Protein AF-A0A7X0HPD0-F1 (afdb_monomer_lite)

Secondary structure (DSSP, 8-state):
-EEEEEEEETTEEEEEEEEE-TTS-EEEEEEETTEEEEEEEETTEEEEEE-HHHHHHHHHHTT--TTHHHHHHHHTTSEEEPPHHHHHHGGGGT-HHHHHHHHHH-GGGGTTPEE---EEETTEEEEEEEEE-TTS-EEEEEEESSSS--EEEEEEEETTEEEEEEEE-TT------PPPGGGEEEGGG--

Organism: NCBI:txid67283

InterPro domains:
  IPR029046 Lipoprotein localisation LolA/LolB/LppX [SSF89392] (12-177)

Structure (mmCIF, N/CA/C/O backbone):
data_AF-A0A7X0HPD0-F1
#
_entry.id   AF-A0A7X0HPD0-F1
#
loop_
_atom_site.group_PDB
_atom_site.id
_atom_site.type_symbol
_atom_site.label_atom_id
_atom_site.label_alt_id
_atom_site.label_comp_id
_atom_site.label_asym_id
_atom_site.label_entity_id
_atom_site.label_seq_id
_atom_site.pdbx_PDB_ins_code
_atom_site.Cartn_x
_atom_site.Cartn_y
_atom_site.Cartn_z
_atom_site.occupancy
_atom_site.B_iso_or_equiv
_atom_site.auth_seq_id
_atom_site.auth_comp_id
_atom_site.auth_asym_id
_atom_site.auth_atom_id
_atom_site.pdbx_PDB_model_num
ATOM 1 N N . MET A 1 1 ? -8.951 -9.166 -1.724 1.00 89.69 1 MET A N 1
ATOM 2 C CA . MET A 1 1 ? -9.094 -8.008 -0.808 1.00 89.69 1 MET A CA 1
ATOM 3 C C . MET A 1 1 ? -8.623 -6.774 -1.536 1.00 89.69 1 MET A C 1
ATOM 5 O O . MET A 1 1 ? -7.627 -6.850 -2.245 1.00 89.69 1 MET A O 1
ATOM 9 N N . ARG A 1 2 ? -9.323 -5.659 -1.365 1.00 92.44 2 ARG A N 1
ATOM 10 C CA . ARG A 1 2 ? -8.894 -4.349 -1.836 1.00 92.44 2 ARG A CA 1
ATOM 11 C C . ARG A 1 2 ? -8.502 -3.474 -0.651 1.00 92.44 2 ARG A C 1
ATOM 13 O O . ARG A 1 2 ? -9.153 -3.511 0.391 1.00 92.44 2 ARG A O 1
ATOM 20 N N . LEU A 1 3 ? -7.429 -2.723 -0.828 1.00 91.81 3 LEU A N 1
ATOM 21 C CA . LEU A 1 3 ? -6.857 -1.769 0.105 1.00 91.81 3 LEU A CA 1
ATOM 22 C C . LEU A 1 3 ? -6.842 -0.410 -0.587 1.00 91.81 3 LEU A C 1
ATOM 24 O O . LEU A 1 3 ? -6.259 -0.295 -1.660 1.00 91.81 3 LEU A O 1
ATOM 28 N N . SER A 1 4 ? -7.439 0.607 0.019 1.00 93.75 4 SER A N 1
ATOM 29 C CA . SER A 1 4 ? -7.328 1.989 -0.448 1.00 93.75 4 SER A CA 1
ATOM 30 C C . SER A 1 4 ? -6.806 2.846 0.686 1.00 93.75 4 SER A C 1
ATOM 32 O O . SER A 1 4 ? -7.443 2.906 1.732 1.00 93.75 4 SER A O 1
ATOM 34 N N . SER A 1 5 ? -5.685 3.527 0.494 1.00 92.38 5 SER A N 1
ATOM 35 C CA . SER A 1 5 ? -5.106 4.420 1.493 1.00 92.38 5 SER A CA 1
ATOM 36 C C . SER A 1 5 ? -4.965 5.833 0.956 1.00 92.38 5 SER A C 1
ATOM 38 O O . SER A 1 5 ? -4.523 6.029 -0.175 1.00 92.38 5 SER A O 1
ATOM 40 N N . GLU A 1 6 ? -5.257 6.812 1.794 1.00 95.31 6 GLU A N 1
ATOM 41 C CA . GLU A 1 6 ? -4.932 8.213 1.576 1.00 95.31 6 GLU A CA 1
ATOM 42 C C . GLU A 1 6 ? -4.110 8.708 2.760 1.00 95.31 6 GLU A C 1
ATOM 44 O O . GLU A 1 6 ? -4.484 8.501 3.913 1.00 95.31 6 GLU A O 1
ATOM 49 N N . THR A 1 7 ? -2.998 9.373 2.473 1.00 93.56 7 THR A N 1
ATOM 50 C CA . THR A 1 7 ? -2.140 9.990 3.479 1.00 93.56 7 THR A CA 1
ATOM 51 C C . THR A 1 7 ? -1.926 11.452 3.130 1.00 93.56 7 THR A C 1
ATOM 53 O O . THR A 1 7 ? -1.601 11.789 1.991 1.00 93.56 7 THR A O 1
ATOM 56 N N . ALA A 1 8 ? -2.062 12.316 4.128 1.00 94.44 8 ALA A N 1
ATOM 57 C CA . ALA A 1 8 ? -1.749 13.734 4.048 1.00 94.44 8 ALA A CA 1
ATOM 58 C C . ALA A 1 8 ? -0.728 14.088 5.134 1.00 94.44 8 ALA A C 1
ATOM 60 O O . ALA A 1 8 ? -0.982 13.887 6.321 1.00 94.44 8 ALA A O 1
ATOM 61 N N . ALA A 1 9 ? 0.423 14.624 4.733 1.00 90.81 9 ALA A N 1
ATOM 62 C CA . ALA A 1 9 ? 1.516 15.026 5.613 1.00 90.81 9 ALA A CA 1
ATOM 63 C C . ALA A 1 9 ? 2.023 16.415 5.197 1.00 90.81 9 ALA A C 1
ATOM 65 O O . ALA A 1 9 ? 2.726 16.576 4.197 1.00 90.81 9 ALA A O 1
ATOM 66 N N . GLY A 1 10 ? 1.635 17.451 5.947 1.00 88.69 10 GLY A N 1
ATOM 67 C CA . GLY A 1 10 ? 1.886 18.838 5.548 1.00 88.69 10 GLY A CA 1
ATOM 68 C C . GLY A 1 10 ? 1.223 19.156 4.201 1.00 88.69 10 GLY A C 1
ATOM 69 O O . GLY A 1 10 ? 0.018 18.985 4.055 1.00 88.69 10 GLY A O 1
ATOM 70 N N . ALA A 1 11 ? 2.011 19.602 3.219 1.00 86.81 11 ALA A N 1
ATOM 71 C CA . ALA A 1 11 ? 1.544 19.861 1.852 1.00 86.81 11 ALA A CA 1
ATOM 72 C C . ALA A 1 11 ? 1.630 18.632 0.922 1.00 86.81 11 ALA A C 1
ATOM 74 O O . ALA A 1 11 ? 1.283 18.725 -0.254 1.00 86.81 11 ALA A O 1
ATOM 75 N N . GLN A 1 12 ? 2.137 17.496 1.410 1.00 90.31 12 GLN A N 1
ATOM 76 C CA . GLN A 1 12 ? 2.274 16.282 0.613 1.00 90.31 12 GLN A CA 1
ATOM 77 C C . GLN A 1 12 ? 1.050 15.391 0.791 1.00 90.31 12 GLN A C 1
ATOM 79 O O . GLN A 1 12 ? 0.627 15.119 1.915 1.00 90.31 12 GLN A O 1
ATOM 84 N N . THR A 1 13 ? 0.521 14.897 -0.324 1.00 93.25 13 THR A N 1
ATOM 85 C CA . THR A 1 13 ? -0.530 13.884 -0.347 1.00 93.25 13 THR A CA 1
ATOM 86 C C . THR A 1 13 ? -0.058 12.659 -1.113 1.00 93.25 13 THR A C 1
ATOM 88 O O . THR A 1 13 ? 0.680 12.753 -2.103 1.00 93.25 13 THR A O 1
ATOM 91 N N . SER A 1 14 ? -0.486 11.493 -0.648 1.00 93.44 14 SER A N 1
ATOM 92 C CA . SER A 1 14 ? -0.299 10.234 -1.351 1.00 93.44 14 SER A CA 1
ATOM 93 C C . SER A 1 14 ? -1.552 9.389 -1.282 1.00 93.44 14 SER A C 1
ATOM 95 O O . SER A 1 14 ? -2.223 9.344 -0.254 1.00 93.44 14 SER A O 1
ATOM 97 N N . THR A 1 15 ? -1.831 8.683 -2.366 1.00 94.94 15 THR A N 1
ATOM 98 C CA . THR A 1 15 ? -2.915 7.712 -2.438 1.00 94.94 15 THR A CA 1
ATOM 99 C C . THR A 1 15 ? -2.368 6.370 -2.882 1.00 94.94 15 THR A C 1
ATOM 101 O O . THR A 1 15 ? -1.376 6.293 -3.609 1.00 94.94 15 THR A O 1
ATOM 104 N N . ALA A 1 16 ? -3.014 5.301 -2.451 1.00 92.25 16 ALA A N 1
ATOM 105 C CA . ALA A 1 16 ? -2.765 3.973 -2.968 1.00 92.25 16 ALA A CA 1
ATOM 106 C C . ALA A 1 16 ? -4.080 3.211 -3.062 1.00 92.25 16 ALA A C 1
ATOM 108 O O . ALA A 1 16 ? -4.936 3.357 -2.197 1.00 92.25 16 ALA A O 1
ATOM 109 N N . ASP A 1 17 ? -4.232 2.405 -4.101 1.00 93.62 17 ASP A N 1
ATOM 110 C CA . ASP A 1 17 ? -5.369 1.514 -4.286 1.00 93.62 17 ASP A CA 1
ATOM 111 C C . ASP A 1 17 ? -4.853 0.200 -4.855 1.00 93.62 17 ASP A C 1
ATOM 113 O O . ASP A 1 17 ? -4.334 0.180 -5.970 1.00 93.62 17 ASP A O 1
ATOM 117 N N . TYR A 1 18 ? -4.956 -0.877 -4.085 1.00 91.94 18 TYR A N 1
ATOM 118 C CA . TYR A 1 18 ? -4.456 -2.193 -4.451 1.00 91.94 18 TYR A CA 1
ATOM 119 C C . TYR A 1 18 ? -5.531 -3.250 -4.260 1.00 91.94 18 TYR A C 1
ATOM 121 O O . TYR A 1 18 ? -6.162 -3.331 -3.212 1.00 91.94 18 TYR A O 1
ATOM 129 N N . ALA A 1 19 ? -5.685 -4.123 -5.245 1.00 92.19 19 ALA A N 1
ATOM 130 C CA . ALA A 1 19 ? -6.373 -5.392 -5.114 1.00 92.19 19 ALA A CA 1
ATOM 131 C C . ALA A 1 19 ? -5.326 -6.503 -5.018 1.00 92.19 19 ALA A C 1
ATOM 133 O O . ALA A 1 19 ? -4.453 -6.604 -5.877 1.00 92.19 19 ALA A O 1
ATOM 134 N N . LEU A 1 20 ? -5.435 -7.335 -3.986 1.00 88.06 20 LEU A N 1
ATOM 135 C CA . LEU A 1 20 ? -4.536 -8.447 -3.685 1.00 88.06 20 LEU A CA 1
ATOM 136 C C . LEU A 1 20 ? -5.311 -9.733 -3.362 1.00 88.06 20 LEU A C 1
ATOM 138 O O . LEU A 1 20 ? -6.347 -9.700 -2.682 1.00 88.06 20 LEU A O 1
ATOM 142 N N . ASP A 1 21 ? -4.795 -10.869 -3.825 1.00 84.81 21 ASP A N 1
ATOM 143 C CA . ASP A 1 21 ? -5.304 -12.201 -3.492 1.00 84.81 21 ASP A CA 1
ATOM 144 C C . ASP A 1 21 ? -4.258 -13.075 -2.776 1.00 84.81 21 ASP A C 1
ATOM 146 O O . ASP A 1 21 ? -3.108 -12.690 -2.576 1.00 84.81 21 ASP A O 1
ATOM 150 N N . THR A 1 22 ? -4.681 -14.264 -2.342 1.00 77.06 22 THR A N 1
ATOM 151 C CA . THR A 1 22 ? -3.822 -15.247 -1.659 1.00 77.06 22 THR A CA 1
ATOM 152 C C . THR A 1 22 ? -2.944 -16.061 -2.610 1.00 77.06 22 THR A C 1
ATOM 154 O O . THR A 1 22 ? -2.140 -16.866 -2.154 1.00 77.06 22 THR A O 1
ATOM 157 N N . LYS A 1 23 ? -3.092 -15.882 -3.926 1.00 79.31 23 LYS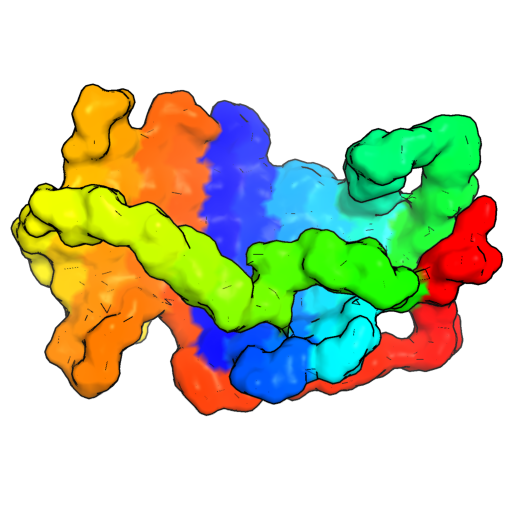 A N 1
ATOM 158 C CA . LYS A 1 23 ? -2.295 -16.563 -4.957 1.00 79.31 23 LYS A CA 1
ATOM 159 C C . LYS A 1 23 ? -1.075 -15.732 -5.373 1.00 79.31 23 LYS A C 1
ATOM 161 O O . LYS A 1 23 ? -0.305 -16.167 -6.225 1.00 79.31 23 LYS A O 1
ATOM 166 N N . GLY A 1 24 ? -0.895 -14.554 -4.770 1.00 78.38 24 GLY A N 1
ATOM 167 C CA . GLY A 1 24 ? 0.180 -13.620 -5.088 1.00 78.38 24 GLY A CA 1
ATOM 168 C C . GLY A 1 24 ? -0.133 -12.703 -6.272 1.00 78.38 24 GLY A C 1
ATOM 169 O O . GLY A 1 24 ? 0.767 -11.998 -6.732 1.00 78.38 24 GLY A O 1
ATOM 170 N N . SER A 1 25 ? -1.377 -12.689 -6.764 1.00 87.69 25 SER A N 1
ATOM 171 C CA . SER A 1 25 ? -1.815 -11.729 -7.778 1.00 87.69 25 SER A CA 1
ATOM 172 C C . SER A 1 25 ? -2.096 -10.391 -7.110 1.00 87.69 25 SER A C 1
ATOM 174 O O . SER A 1 25 ? -2.811 -10.313 -6.105 1.00 87.69 25 SER A O 1
ATOM 176 N N . CYS A 1 26 ? -1.557 -9.323 -7.688 1.00 90.00 26 CYS A N 1
ATOM 177 C CA . CYS A 1 26 ? -1.827 -7.971 -7.225 1.00 90.00 26 CYS A CA 1
ATOM 178 C C . CYS A 1 26 ? -1.951 -7.011 -8.398 1.00 90.00 26 CYS A C 1
ATOM 180 O O . CYS A 1 26 ? -1.192 -7.092 -9.362 1.00 90.00 26 CYS A O 1
ATOM 182 N N . ARG A 1 27 ? -2.874 -6.063 -8.301 1.00 92.44 27 ARG A N 1
ATOM 183 C CA . ARG A 1 27 ? -2.895 -4.890 -9.174 1.00 92.44 27 ARG A CA 1
ATOM 184 C C . ARG A 1 27 ? -3.240 -3.664 -8.376 1.00 92.44 27 ARG A C 1
ATOM 186 O O . ARG A 1 27 ? -4.010 -3.748 -7.426 1.00 92.44 27 ARG A O 1
ATOM 193 N N . GLY A 1 28 ? -2.737 -2.524 -8.801 1.00 92.25 28 GLY A N 1
ATOM 194 C CA . GLY A 1 28 ? -3.124 -1.290 -8.160 1.00 92.25 28 GLY A CA 1
ATOM 195 C C . GLY A 1 28 ? -2.430 -0.080 -8.715 1.00 92.25 28 GLY A C 1
ATOM 196 O O . GLY A 1 28 ? -1.692 -0.150 -9.695 1.00 92.25 28 GLY A O 1
ATOM 197 N N . THR A 1 29 ? -2.689 1.035 -8.060 1.00 93.75 29 THR A N 1
ATOM 198 C CA . THR A 1 29 ? -2.085 2.316 -8.372 1.00 93.75 29 THR A CA 1
ATOM 199 C C . THR A 1 29 ? -1.585 2.966 -7.103 1.00 93.75 29 THR A C 1
ATOM 201 O O . THR A 1 29 ? -2.132 2.760 -6.020 1.00 93.75 29 THR A O 1
ATOM 204 N N . ASN A 1 30 ? -0.555 3.785 -7.241 1.00 92.25 30 ASN A N 1
ATOM 205 C CA . ASN A 1 30 ? -0.109 4.660 -6.178 1.00 92.25 30 ASN A CA 1
ATOM 206 C C . ASN A 1 30 ? 0.257 6.026 -6.740 1.00 92.25 30 ASN A C 1
ATOM 208 O O . ASN A 1 30 ? 0.796 6.152 -7.842 1.00 92.25 30 ASN A O 1
ATOM 212 N N . THR A 1 31 ? -0.027 7.047 -5.947 1.00 93.38 31 THR A N 1
ATOM 213 C CA . THR A 1 31 ? 0.333 8.429 -6.220 1.00 93.38 31 THR A CA 1
ATOM 214 C C . THR A 1 31 ? 1.068 8.988 -5.015 1.00 93.38 31 THR A C 1
ATOM 216 O O . THR A 1 31 ? 0.648 8.782 -3.882 1.00 93.38 31 THR A O 1
ATOM 219 N N . LEU A 1 32 ? 2.149 9.718 -5.253 1.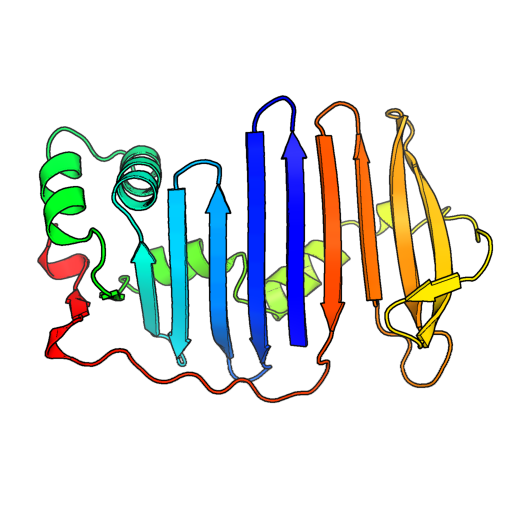00 90.81 32 LEU A N 1
ATOM 220 C CA . LEU A 1 32 ? 2.810 10.569 -4.274 1.00 90.81 32 LEU A CA 1
ATOM 221 C C . LEU A 1 32 ? 3.071 11.908 -4.956 1.00 90.81 32 LEU A C 1
ATOM 223 O O . LEU A 1 32 ? 3.973 12.013 -5.787 1.00 90.81 32 LEU A O 1
ATOM 227 N N . GLN A 1 33 ? 2.269 12.921 -4.628 1.00 91.31 33 GLN A N 1
ATOM 228 C CA . GLN A 1 33 ? 2.260 14.194 -5.353 1.00 91.31 33 GLN A CA 1
ATOM 229 C C . GLN A 1 33 ? 2.117 13.960 -6.875 1.00 91.31 33 GLN A C 1
ATOM 231 O O . GLN A 1 33 ? 1.129 13.379 -7.323 1.00 91.31 33 GLN A O 1
ATOM 236 N N . ASP A 1 34 ? 3.114 14.355 -7.670 1.00 92.44 34 ASP A N 1
ATOM 237 C CA . ASP A 1 34 ? 3.113 14.165 -9.121 1.00 92.44 34 ASP A CA 1
ATOM 238 C C . ASP A 1 34 ? 3.581 12.773 -9.556 1.00 92.44 34 ASP A C 1
ATOM 240 O O . ASP A 1 34 ? 3.359 12.389 -10.703 1.00 92.44 34 ASP A O 1
ATOM 244 N N . ALA A 1 35 ? 4.232 11.999 -8.683 1.00 93.00 35 ALA A N 1
ATOM 245 C CA . ALA A 1 35 ? 4.673 10.645 -8.997 1.00 93.00 35 ALA A CA 1
ATOM 246 C C . ALA A 1 35 ? 3.475 9.695 -9.007 1.00 93.00 35 ALA A C 1
ATOM 248 O O . ALA A 1 35 ? 2.813 9.527 -7.989 1.00 93.00 35 ALA A O 1
ATOM 249 N N . LYS A 1 36 ? 3.214 9.054 -10.148 1.00 95.00 36 LYS A N 1
ATOM 250 C CA . LYS A 1 36 ? 2.103 8.112 -10.333 1.00 95.00 36 LYS A CA 1
ATOM 251 C C . LYS A 1 36 ? 2.610 6.815 -10.933 1.00 95.00 36 LYS A C 1
ATOM 253 O O . LYS A 1 36 ? 3.415 6.856 -11.866 1.00 95.00 36 LYS A O 1
ATOM 258 N N . ALA A 1 37 ? 2.107 5.692 -10.438 1.00 93.94 37 ALA A N 1
ATOM 259 C CA . ALA A 1 37 ? 2.378 4.387 -11.014 1.00 93.94 37 ALA A CA 1
ATOM 260 C C . ALA A 1 37 ? 1.166 3.456 -10.950 1.00 93.94 37 ALA A C 1
ATOM 262 O O . ALA A 1 37 ? 0.368 3.517 -10.018 1.00 93.94 37 ALA A O 1
ATOM 263 N N . GLU A 1 38 ? 1.065 2.585 -11.951 1.00 94.06 38 GLU A N 1
ATOM 264 C CA . GLU A 1 38 ? 0.247 1.373 -11.935 1.00 94.06 38 GLU A CA 1
ATOM 265 C C . GLU A 1 38 ? 1.170 0.166 -11.737 1.00 94.06 38 GLU A C 1
ATOM 267 O O . GLU A 1 38 ? 2.251 0.101 -12.325 1.00 94.06 38 GLU A O 1
ATOM 272 N N . MET A 1 39 ? 0.749 -0.799 -10.927 1.00 91.94 39 MET A N 1
ATOM 273 C CA . MET A 1 39 ? 1.478 -2.031 -10.650 1.00 91.94 39 MET A CA 1
ATOM 274 C C . MET A 1 39 ? 0.630 -3.244 -11.019 1.00 91.94 39 MET A C 1
ATOM 276 O O . MET A 1 39 ? -0.575 -3.268 -10.767 1.00 91.94 39 MET A O 1
ATOM 280 N N . ARG A 1 40 ? 1.278 -4.274 -11.569 1.00 92.50 40 ARG A N 1
ATOM 281 C CA . ARG A 1 40 ? 0.708 -5.608 -11.784 1.00 92.50 40 ARG A CA 1
ATOM 282 C C . ARG A 1 40 ? 1.706 -6.668 -11.342 1.00 92.50 40 ARG A C 1
ATOM 284 O O . ARG 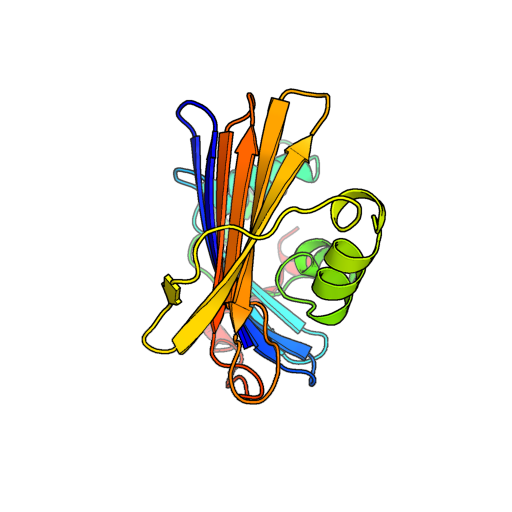A 1 40 ? 2.839 -6.677 -11.817 1.00 92.50 40 ARG A O 1
ATOM 291 N N . ARG A 1 41 ? 1.282 -7.573 -10.468 1.00 89.19 41 ARG A N 1
ATOM 292 C CA . ARG A 1 41 ? 2.043 -8.740 -10.025 1.00 89.19 41 ARG A CA 1
ATOM 293 C C . ARG A 1 41 ? 1.329 -10.008 -10.459 1.00 89.19 41 ARG A C 1
ATOM 295 O O . ARG A 1 41 ? 0.135 -10.161 -10.202 1.00 89.19 41 ARG A O 1
ATOM 302 N N . ILE A 1 42 ? 2.078 -10.901 -11.098 1.00 87.62 42 ILE A N 1
ATOM 303 C CA . ILE A 1 42 ? 1.59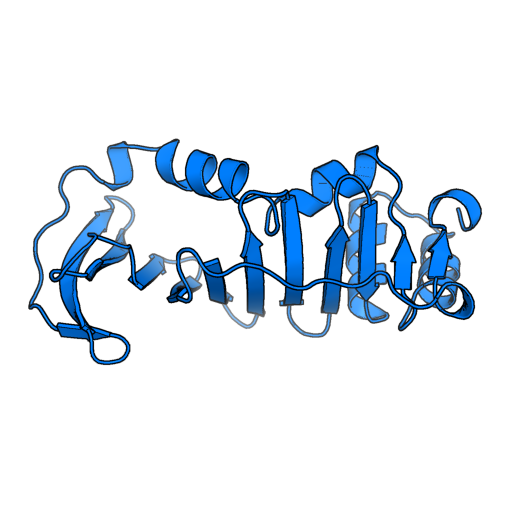7 -12.185 -11.608 1.00 87.62 42 ILE A CA 1
ATOM 304 C C . ILE A 1 42 ? 2.632 -13.235 -11.221 1.00 87.62 42 ILE A C 1
ATOM 306 O O . ILE A 1 42 ? 3.698 -13.333 -11.830 1.00 87.62 42 ILE A O 1
ATOM 310 N N . GLY A 1 43 ? 2.343 -13.990 -10.160 1.00 82.81 43 GLY A N 1
ATOM 311 C CA . GLY A 1 43 ? 3.305 -14.921 -9.575 1.00 82.81 43 GLY A CA 1
ATOM 312 C C . GLY A 1 43 ? 4.606 -14.206 -9.157 1.00 82.81 43 GLY A C 1
ATOM 313 O O . GLY A 1 43 ? 4.555 -13.323 -8.291 1.00 82.81 43 GLY A O 1
ATOM 314 N N . PRO A 1 44 ? 5.772 -14.571 -9.731 1.00 80.69 44 PRO A N 1
ATOM 315 C CA . PRO A 1 44 ? 7.053 -13.939 -9.407 1.00 80.69 44 PRO A CA 1
ATOM 316 C C . PRO A 1 44 ? 7.300 -12.620 -10.156 1.00 80.69 44 PRO A C 1
ATOM 318 O O . PRO A 1 44 ? 8.200 -11.873 -9.777 1.00 80.69 44 PRO A O 1
ATOM 321 N N . ASP A 1 45 ? 6.540 -12.340 -11.216 1.00 88.06 45 ASP A N 1
ATOM 322 C CA . ASP A 1 45 ? 6.773 -11.186 -12.075 1.00 88.06 45 ASP A CA 1
ATOM 323 C C . ASP A 1 45 ? 6.040 -9.948 -11.554 1.00 88.06 45 ASP A C 1
ATOM 325 O O . ASP A 1 45 ? 4.838 -9.996 -11.281 1.00 88.06 45 ASP A O 1
ATOM 329 N N . THR A 1 46 ? 6.750 -8.820 -11.511 1.00 90.62 46 THR A N 1
ATOM 330 C CA . THR A 1 46 ? 6.186 -7.502 -11.199 1.00 90.62 46 THR A CA 1
ATOM 331 C C . THR A 1 46 ? 6.413 -6.550 -12.367 1.00 90.62 46 THR A C 1
ATOM 333 O O . THR A 1 46 ? 7.540 -6.370 -12.832 1.00 90.62 46 THR A O 1
ATOM 336 N N . TYR A 1 47 ? 5.336 -5.908 -12.803 1.00 93.12 47 TYR A N 1
ATOM 337 C CA . TYR A 1 47 ? 5.318 -4.888 -13.841 1.00 93.12 47 TYR A CA 1
ATOM 338 C C . TYR A 1 47 ? 4.877 -3.560 -13.236 1.00 93.12 47 TYR A C 1
ATOM 340 O O . TYR A 1 47 ? 3.891 -3.515 -12.497 1.00 93.12 47 TYR A O 1
ATOM 348 N N . ILE A 1 48 ? 5.576 -2.478 -13.570 1.00 93.69 48 ILE A N 1
ATOM 349 C CA . ILE A 1 48 ? 5.227 -1.124 -13.136 1.00 93.69 48 ILE A CA 1
ATOM 350 C C . ILE A 1 48 ? 5.128 -0.203 -14.345 1.00 93.69 48 ILE A C 1
ATOM 352 O O . ILE A 1 48 ? 6.057 -0.126 -15.143 1.00 93.69 48 ILE A O 1
ATOM 356 N N . LYS A 1 49 ? 4.028 0.537 -14.455 1.00 95.06 49 LYS A N 1
ATOM 357 C CA . LYS A 1 49 ? 3.863 1.637 -15.404 1.00 95.06 49 LYS A CA 1
ATOM 358 C C . LYS A 1 49 ? 3.851 2.951 -14.644 1.00 95.06 49 LYS A C 1
ATOM 360 O O . LYS A 1 49 ? 2.819 3.372 -14.132 1.00 95.06 49 LYS A O 1
ATOM 365 N N . GLY A 1 50 ? 5.024 3.564 -14.537 1.00 94.88 50 GLY A N 1
ATOM 366 C CA . GLY A 1 50 ? 5.224 4.837 -13.849 1.00 94.88 50 GLY A CA 1
ATOM 367 C C . GLY A 1 50 ? 5.336 6.017 -14.808 1.00 94.88 50 GLY A C 1
ATOM 368 O O . GLY A 1 50 ? 5.868 5.881 -15.913 1.00 94.88 50 GLY A O 1
ATOM 369 N N . ASN A 1 51 ? 4.900 7.193 -14.366 1.00 95.06 51 ASN A N 1
ATOM 370 C CA . ASN A 1 51 ? 5.208 8.439 -15.062 1.00 95.06 51 ASN A CA 1
ATOM 371 C C . ASN A 1 51 ? 6.659 8.889 -14.790 1.00 95.06 51 ASN A C 1
ATOM 373 O O . ASN A 1 51 ? 7.394 8.290 -14.001 1.00 95.06 51 ASN A O 1
ATOM 377 N N . ALA A 1 52 ? 7.094 9.970 -15.441 1.00 94.31 52 ALA A N 1
ATOM 378 C CA . ALA A 1 52 ? 8.467 10.460 -15.301 1.00 94.31 52 ALA A CA 1
ATOM 379 C C . ALA A 1 52 ? 8.841 10.826 -13.850 1.00 94.31 52 ALA A C 1
ATOM 381 O O . ALA A 1 52 ? 9.965 10.553 -13.423 1.00 94.31 52 ALA A O 1
ATOM 382 N N . ALA A 1 53 ? 7.910 11.408 -13.087 1.00 93.38 53 ALA A N 1
ATOM 383 C CA . ALA A 1 53 ? 8.130 11.775 -11.689 1.00 93.38 53 ALA A CA 1
ATOM 384 C C . ALA A 1 53 ? 8.349 10.537 -10.803 1.00 93.38 53 ALA A C 1
ATOM 386 O O . ALA A 1 53 ? 9.286 10.522 -10.005 1.00 93.38 53 ALA A O 1
ATOM 387 N N . TYR A 1 54 ? 7.562 9.475 -11.009 1.00 93.06 54 TYR A N 1
ATOM 388 C CA . TYR A 1 54 ? 7.741 8.197 -10.322 1.00 93.06 54 TYR A CA 1
ATOM 389 C C . TYR A 1 54 ? 9.123 7.598 -10.590 1.00 93.06 54 TYR A C 1
ATOM 391 O O . TYR A 1 54 ? 9.878 7.352 -9.652 1.00 93.06 54 TYR A O 1
ATOM 399 N N . TRP A 1 55 ? 9.505 7.437 -11.861 1.00 91.88 55 TRP A N 1
ATOM 400 C CA . TRP A 1 55 ? 10.805 6.851 -12.200 1.00 91.88 55 TRP A CA 1
ATOM 401 C C . TRP A 1 55 ? 11.978 7.696 -11.708 1.00 91.88 55 TRP A C 1
ATOM 403 O O . TRP A 1 55 ? 12.972 7.145 -11.244 1.00 91.88 55 TRP A O 1
ATOM 413 N N . THR A 1 56 ? 11.853 9.025 -11.751 1.00 90.56 56 THR A N 1
ATOM 414 C CA . THR A 1 56 ? 12.878 9.934 -11.220 1.00 90.56 56 THR A CA 1
ATOM 415 C C . THR A 1 56 ? 13.071 9.724 -9.719 1.00 90.56 56 THR A C 1
ATOM 417 O O . THR A 1 56 ? 14.207 9.619 -9.258 1.00 90.56 56 THR A O 1
ATOM 420 N N . ALA A 1 57 ? 11.977 9.631 -8.956 1.00 87.88 57 ALA A N 1
ATOM 421 C CA . ALA A 1 57 ? 12.030 9.397 -7.517 1.00 87.88 57 ALA A CA 1
ATOM 422 C C . ALA A 1 57 ? 12.623 8.018 -7.185 1.00 87.88 57 ALA A C 1
ATOM 424 O O . ALA A 1 57 ? 13.565 7.933 -6.396 1.00 87.88 57 ALA A O 1
ATOM 425 N N . THR A 1 58 ? 12.131 6.959 -7.835 1.00 86.06 58 THR A N 1
ATOM 426 C CA . THR A 1 58 ? 12.578 5.578 -7.606 1.00 86.06 58 THR A CA 1
ATOM 427 C C . THR A 1 58 ? 14.058 5.394 -7.943 1.00 86.06 58 THR A C 1
ATOM 429 O O . THR A 1 58 ? 14.819 4.885 -7.122 1.00 86.06 58 THR A O 1
ATOM 432 N N . LEU A 1 59 ? 14.509 5.863 -9.110 1.00 85.88 59 LEU A N 1
ATOM 433 C CA . LEU A 1 59 ? 15.910 5.718 -9.524 1.00 85.88 59 LEU A CA 1
ATOM 434 C C . LEU A 1 59 ? 16.855 6.541 -8.643 1.00 85.88 59 LEU A C 1
ATOM 436 O O . LEU A 1 59 ? 17.957 6.090 -8.337 1.00 85.88 59 LEU A O 1
ATOM 440 N N . LYS A 1 60 ? 16.424 7.720 -8.175 1.00 83.69 60 LYS A N 1
ATOM 441 C CA . LYS A 1 60 ? 17.199 8.516 -7.215 1.00 83.69 60 LYS A CA 1
ATOM 442 C C . LYS A 1 60 ? 17.390 7.771 -5.890 1.00 83.69 60 LYS A C 1
ATOM 444 O O . LYS A 1 60 ? 18.494 7.783 -5.353 1.00 83.69 60 LYS A O 1
ATOM 449 N N . GLN A 1 61 ? 16.351 7.106 -5.377 1.00 79.06 61 GLN A N 1
ATOM 450 C CA . GLN A 1 61 ? 16.446 6.293 -4.155 1.00 79.06 61 GLN A CA 1
ATOM 451 C C . GLN A 1 61 ? 17.379 5.086 -4.314 1.00 79.06 61 GLN A C 1
ATOM 453 O O . GLN A 1 61 ? 18.030 4.688 -3.355 1.00 79.06 61 GLN A O 1
ATOM 458 N N . GLN A 1 62 ? 17.494 4.548 -5.527 1.00 76.25 62 GLN A N 1
ATOM 459 C CA . GLN A 1 62 ? 18.413 3.456 -5.864 1.00 76.25 62 GLN A CA 1
ATOM 460 C C . GLN A 1 62 ? 19.861 3.924 -6.115 1.00 76.25 62 GLN A C 1
ATOM 462 O O . GLN A 1 62 ? 20.700 3.131 -6.534 1.00 76.25 62 GLN A O 1
ATOM 467 N N . GLY A 1 63 ? 20.179 5.202 -5.877 1.00 73.25 63 GLY A N 1
ATOM 468 C CA . GLY A 1 63 ? 21.521 5.749 -6.101 1.00 73.25 63 GLY A CA 1
ATOM 469 C C . GLY A 1 63 ? 21.837 6.045 -7.571 1.00 73.25 63 GLY A C 1
ATOM 470 O O . GLY A 1 63 ? 23.004 6.169 -7.942 1.00 73.25 63 GLY A O 1
ATOM 471 N N . GLY A 1 64 ? 20.815 6.164 -8.424 1.00 67.25 64 GLY A N 1
ATOM 472 C CA . GLY A 1 64 ? 20.966 6.486 -9.838 1.00 67.25 64 GLY A CA 1
ATOM 473 C C . GLY A 1 64 ? 21.646 7.842 -10.053 1.00 67.25 64 GLY A C 1
ATOM 474 O O . GLY A 1 64 ? 21.094 8.888 -9.719 1.00 67.25 64 GLY A O 1
ATOM 475 N N . GLY A 1 65 ? 22.851 7.816 -10.630 1.00 66.25 65 GLY A N 1
ATOM 476 C CA . GLY A 1 65 ? 23.595 9.004 -11.063 1.00 66.25 65 GLY A CA 1
ATOM 477 C C . GLY A 1 65 ? 23.131 9.527 -12.430 1.00 66.25 65 GLY A C 1
ATOM 478 O O . GLY A 1 65 ? 21.971 9.394 -12.804 1.00 66.25 65 GLY A O 1
ATOM 479 N N . ALA A 1 66 ? 24.049 10.061 -13.241 1.00 66.88 66 ALA A N 1
ATOM 480 C CA . ALA A 1 66 ? 23.749 10.672 -14.549 1.00 66.88 66 ALA A CA 1
ATOM 481 C C . ALA A 1 66 ? 23.034 9.758 -15.579 1.00 66.88 66 ALA A C 1
ATOM 483 O O . ALA A 1 66 ? 22.553 10.231 -16.608 1.00 66.88 66 ALA A O 1
ATOM 484 N N . LYS A 1 67 ? 22.968 8.441 -15.333 1.00 69.94 67 LYS A N 1
ATOM 485 C CA . LYS A 1 67 ? 22.218 7.484 -16.164 1.00 69.94 67 LYS A CA 1
ATOM 486 C C . LYS A 1 67 ? 20.709 7.481 -15.877 1.00 69.94 67 LYS A C 1
ATOM 488 O O . LYS A 1 67 ? 19.944 7.071 -16.750 1.00 69.94 67 LYS A O 1
ATOM 493 N N . ALA A 1 68 ? 20.278 7.993 -14.721 1.00 81.19 68 ALA A N 1
ATOM 494 C CA . ALA A 1 68 ? 18.880 7.968 -14.297 1.00 81.19 68 ALA A CA 1
ATOM 495 C C . ALA A 1 68 ? 17.962 8.686 -15.298 1.00 81.19 68 ALA A C 1
ATOM 497 O O . ALA A 1 68 ? 16.906 8.168 -15.634 1.00 81.19 68 ALA A O 1
ATOM 498 N N . GLN A 1 69 ? 18.378 9.822 -15.868 1.00 82.50 69 GLN A N 1
ATOM 499 C CA . GLN A 1 69 ? 17.558 10.561 -16.838 1.00 82.50 69 GLN A CA 1
ATOM 500 C C . GLN A 1 69 ? 17.288 9.762 -18.122 1.00 82.50 69 GLN A C 1
ATOM 502 O O . GLN A 1 69 ? 16.180 9.816 -18.659 1.00 82.50 69 GLN A O 1
ATOM 507 N N . LYS A 1 70 ? 18.273 8.992 -18.609 1.00 84.81 70 LYS A N 1
ATOM 508 C CA . LYS A 1 70 ? 18.090 8.128 -19.788 1.00 84.81 70 LYS A CA 1
ATOM 509 C C . LYS A 1 70 ? 17.116 6.991 -19.486 1.00 84.81 70 LYS A C 1
ATOM 511 O O . LYS A 1 70 ? 16.248 6.705 -20.306 1.00 84.81 70 LYS A O 1
ATOM 516 N N . GLN A 1 71 ? 17.214 6.399 -18.298 1.00 86.19 71 GLN A N 1
ATOM 517 C CA . GLN A 1 71 ? 16.293 5.356 -17.845 1.00 86.19 71 GLN A CA 1
ATOM 518 C C . GLN A 1 71 ? 14.871 5.895 -17.657 1.00 86.19 71 GLN A C 1
ATOM 520 O O . GLN A 1 71 ? 13.929 5.293 -18.159 1.00 86.19 71 GLN A O 1
ATOM 525 N N . VAL A 1 72 ? 14.699 7.078 -17.054 1.00 90.00 72 VAL A N 1
ATOM 526 C CA . VAL A 1 72 ? 13.389 7.747 -16.962 1.00 90.00 72 VAL A CA 1
ATOM 527 C C . VAL A 1 72 ? 12.768 7.916 -18.349 1.00 90.00 72 VAL A C 1
ATOM 529 O O . VAL A 1 72 ? 11.594 7.604 -18.533 1.00 90.00 72 VAL A O 1
ATOM 532 N N . ALA A 1 73 ? 13.539 8.368 -19.343 1.00 88.88 73 ALA A N 1
ATOM 533 C CA . ALA A 1 73 ? 13.043 8.518 -20.710 1.00 88.88 73 ALA A CA 1
ATOM 534 C C . ALA A 1 73 ? 12.675 7.174 -21.365 1.00 88.88 73 ALA A C 1
ATOM 536 O O . ALA A 1 73 ? 11.713 7.115 -22.129 1.00 88.88 73 ALA A O 1
ATOM 537 N N . ALA A 1 74 ? 13.414 6.105 -21.057 1.00 87.62 74 ALA A N 1
ATOM 538 C CA . ALA A 1 74 ? 13.136 4.762 -21.554 1.00 87.62 74 ALA A CA 1
ATOM 539 C C . ALA A 1 74 ? 11.893 4.126 -20.906 1.00 87.62 74 ALA A C 1
ATOM 541 O O . ALA A 1 74 ? 11.202 3.359 -21.578 1.00 87.62 74 ALA A O 1
ATOM 542 N N . PHE A 1 75 ? 11.621 4.450 -19.636 1.00 91.12 75 PHE A N 1
ATOM 543 C CA . PHE A 1 75 ? 10.623 3.795 -18.783 1.00 91.12 75 PHE A CA 1
ATOM 544 C C . PHE A 1 75 ? 9.294 4.530 -18.658 1.00 91.12 75 PHE A C 1
ATOM 546 O O . PHE A 1 75 ? 8.268 3.881 -18.450 1.00 91.12 75 PHE A O 1
ATOM 553 N N . LYS A 1 76 ? 9.293 5.866 -18.744 1.00 89.06 76 LYS A N 1
ATOM 554 C CA . LYS A 1 76 ? 8.076 6.657 -18.533 1.00 89.06 76 LYS A CA 1
ATOM 555 C C . LYS A 1 76 ? 6.940 6.166 -19.429 1.00 89.06 76 LYS A C 1
ATOM 557 O O . LYS A 1 76 ? 7.129 5.941 -20.624 1.00 89.06 76 LYS A O 1
ATOM 562 N N . ASP A 1 77 ? 5.777 5.982 -18.816 1.00 87.44 77 ASP A N 1
ATOM 563 C CA . ASP A 1 77 ? 4.526 5.583 -19.463 1.00 87.44 77 ASP A CA 1
ATOM 564 C C . ASP A 1 77 ? 4.591 4.243 -20.225 1.00 87.44 77 ASP A C 1
ATOM 566 O O . ASP A 1 77 ? 3.702 3.936 -21.021 1.00 87.44 77 ASP A O 1
ATOM 570 N N . LYS A 1 78 ? 5.602 3.408 -19.947 1.00 92.94 78 LYS A N 1
ATOM 571 C CA . LYS A 1 78 ? 5.716 2.024 -20.423 1.00 92.94 78 LYS A CA 1
ATOM 572 C C . LYS A 1 78 ? 5.627 1.049 -19.262 1.00 92.94 78 LYS A C 1
ATOM 574 O O . LYS A 1 78 ? 5.906 1.403 -18.119 1.00 92.94 78 LYS A O 1
ATOM 579 N N . TRP A 1 79 ? 5.261 -0.191 -19.564 1.00 95.75 79 TRP A N 1
ATOM 580 C CA . TRP A 1 79 ? 5.309 -1.259 -18.580 1.00 95.75 79 TRP A CA 1
ATOM 581 C C . TRP A 1 79 ? 6.747 -1.707 -18.392 1.00 95.75 79 TRP A C 1
ATOM 583 O O . TRP A 1 79 ? 7.369 -2.221 -19.309 1.00 95.75 79 TRP A O 1
ATOM 593 N N . VAL A 1 80 ? 7.292 -1.524 -17.203 1.00 93.75 80 VAL A N 1
ATOM 594 C CA . VAL A 1 80 ? 8.640 -1.968 -16.872 1.00 93.75 80 VAL A CA 1
ATOM 595 C C . VAL A 1 80 ? 8.543 -3.245 -16.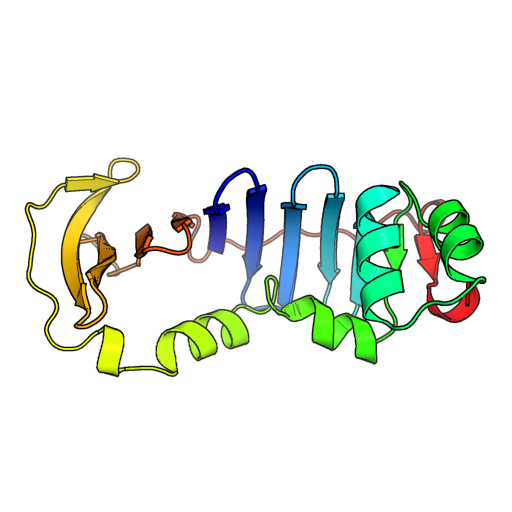061 1.00 93.75 80 VAL A C 1
ATOM 597 O O . VAL A 1 80 ? 7.968 -3.244 -14.972 1.00 93.75 80 VAL A O 1
ATOM 600 N N . LYS A 1 81 ? 9.103 -4.336 -16.584 1.00 93.12 81 LYS A N 1
ATOM 601 C CA . LYS A 1 81 ? 9.283 -5.570 -15.822 1.00 93.12 81 LYS A CA 1
ATOM 602 C C . LYS A 1 81 ? 10.470 -5.386 -14.880 1.00 93.12 81 LYS A C 1
ATOM 604 O O . LYS A 1 81 ? 11.579 -5.103 -15.337 1.00 93.12 81 LYS A O 1
ATOM 609 N N . LEU A 1 82 ? 10.228 -5.519 -13.578 1.00 88.06 82 LEU A N 1
ATOM 610 C CA . LEU A 1 82 ? 11.277 -5.418 -12.568 1.00 88.06 82 LEU A CA 1
ATOM 611 C C . LEU A 1 82 ? 12.109 -6.708 -12.512 1.00 88.06 82 LEU A C 1
ATOM 613 O O . LEU A 1 82 ? 11.540 -7.796 -12.658 1.00 88.06 82 LEU A O 1
ATOM 617 N N . PRO A 1 83 ? 13.424 -6.627 -12.244 1.00 83.44 83 PRO A N 1
ATOM 618 C CA . PRO A 1 83 ? 14.207 -7.806 -11.911 1.00 83.44 83 PRO A CA 1
ATOM 619 C C . PRO A 1 83 ? 13.788 -8.340 -10.531 1.00 83.44 83 PRO A C 1
ATOM 621 O O . PRO A 1 83 ? 13.183 -7.637 -9.722 1.00 83.44 83 PRO A O 1
ATOM 624 N N . ALA A 1 84 ? 14.067 -9.617 -10.259 1.00 77.88 84 ALA A N 1
ATOM 625 C CA . ALA A 1 84 ? 13.501 -10.320 -9.102 1.00 77.88 84 ALA A CA 1
ATOM 626 C C . ALA A 1 84 ? 13.860 -9.685 -7.740 1.00 77.88 84 ALA A C 1
ATOM 628 O O . ALA A 1 84 ? 13.052 -9.715 -6.809 1.00 77.88 84 ALA A O 1
ATOM 629 N N . ALA A 1 85 ? 15.054 -9.098 -7.616 1.00 72.44 85 ALA A N 1
ATOM 630 C CA . ALA A 1 85 ? 15.511 -8.468 -6.379 1.00 72.44 85 ALA A CA 1
ATOM 631 C C . ALA A 1 85 ? 14.730 -7.177 -6.074 1.00 72.44 85 ALA A C 1
ATOM 633 O O . ALA A 1 85 ? 14.248 -6.982 -4.958 1.00 72.44 85 ALA A O 1
ATOM 634 N N . GLU A 1 86 ? 14.536 -6.326 -7.077 1.00 73.06 86 GLU A N 1
ATOM 635 C CA . GLU A 1 86 ? 13.774 -5.080 -6.992 1.00 73.06 86 GLU A CA 1
ATOM 636 C C . GLU A 1 86 ? 12.277 -5.363 -6.899 1.00 73.06 86 GLU A C 1
ATOM 638 O O . GLU A 1 86 ? 11.562 -4.689 -6.156 1.00 73.06 86 GLU A O 1
ATOM 643 N N . ALA A 1 87 ? 11.812 -6.406 -7.593 1.00 69.12 87 ALA A N 1
ATOM 644 C CA . ALA A 1 87 ? 10.448 -6.890 -7.488 1.00 69.12 87 ALA A CA 1
ATOM 645 C C . ALA A 1 87 ? 10.106 -7.227 -6.040 1.00 69.12 87 ALA A C 1
ATOM 647 O O . ALA A 1 87 ? 9.004 -6.885 -5.638 1.00 69.12 87 ALA A O 1
ATOM 648 N N . LYS A 1 88 ? 11.034 -7.818 -5.262 1.00 63.47 88 LYS A N 1
ATOM 649 C CA . LYS A 1 88 ? 10.878 -8.129 -3.827 1.00 63.47 88 LYS A CA 1
ATOM 650 C C . LYS A 1 88 ? 10.774 -6.877 -2.947 1.00 63.47 88 LYS A C 1
ATOM 652 O O . LYS A 1 88 ? 9.966 -6.848 -2.024 1.00 63.47 88 LYS A O 1
ATOM 657 N N . ALA A 1 89 ? 11.549 -5.834 -3.237 1.00 62.06 89 ALA A N 1
ATOM 658 C CA . ALA A 1 89 ? 11.485 -4.570 -2.498 1.00 62.06 89 ALA A CA 1
ATOM 659 C C . ALA A 1 89 ? 10.177 -3.799 -2.767 1.00 62.06 89 ALA A C 1
ATOM 661 O O . ALA A 1 89 ? 9.595 -3.215 -1.852 1.00 62.06 89 ALA A O 1
ATOM 662 N N . ALA A 1 90 ? 9.677 -3.855 -4.006 1.00 61.25 90 ALA A N 1
ATOM 663 C CA . ALA A 1 90 ? 8.429 -3.218 -4.426 1.00 61.25 90 ALA A CA 1
ATOM 664 C C . ALA A 1 90 ? 7.154 -3.930 -3.919 1.00 61.25 90 ALA A C 1
ATOM 666 O O . ALA A 1 90 ? 6.054 -3.410 -4.098 1.00 61.25 90 ALA A O 1
ATOM 667 N N . GLN A 1 91 ? 7.268 -5.100 -3.273 1.00 60.56 91 GLN A N 1
ATOM 668 C CA . GLN A 1 91 ? 6.110 -5.882 -2.800 1.00 60.56 91 GLN A CA 1
ATOM 669 C C . GLN A 1 91 ? 5.447 -5.307 -1.551 1.00 60.56 91 GLN A C 1
ATOM 671 O O . GLN A 1 91 ? 4.398 -5.802 -1.153 1.00 60.56 91 GLN A O 1
ATOM 676 N N . THR A 1 92 ? 6.011 -4.263 -0.944 1.00 59.25 92 THR A N 1
ATOM 677 C CA . THR A 1 92 ? 5.559 -3.708 0.341 1.00 59.25 92 THR A CA 1
ATOM 678 C C . THR A 1 92 ? 4.106 -3.196 0.349 1.00 59.25 92 THR A C 1
ATOM 680 O O . THR A 1 92 ? 3.571 -2.968 1.426 1.00 59.25 92 THR A O 1
ATOM 683 N N . GLY A 1 93 ? 3.428 -3.102 -0.806 1.00 61.00 93 GLY A N 1
ATOM 684 C CA . GLY A 1 93 ? 1.970 -2.890 -0.909 1.00 61.00 93 GLY A CA 1
ATOM 685 C C . GLY A 1 93 ? 1.173 -3.997 -1.625 1.00 61.00 93 GLY A C 1
ATOM 686 O O . GLY A 1 93 ? -0.054 -3.954 -1.635 1.00 61.00 93 GLY A O 1
ATOM 687 N N . CYS A 1 94 ? 1.848 -4.991 -2.211 1.00 72.56 94 CYS A N 1
ATOM 688 C CA . CYS A 1 94 ? 1.260 -6.052 -3.045 1.00 72.56 94 CYS A CA 1
ATOM 689 C C . CYS A 1 94 ? 1.531 -7.473 -2.519 1.00 72.56 94 CYS A C 1
ATOM 691 O O . CYS A 1 94 ? 1.308 -8.464 -3.219 1.00 72.56 94 CYS A O 1
ATOM 693 N N . ASP A 1 95 ? 2.039 -7.581 -1.296 1.00 72.75 95 ASP A N 1
ATOM 694 C CA . ASP A 1 95 ? 2.161 -8.823 -0.549 1.00 72.75 95 ASP A CA 1
ATOM 695 C C . ASP A 1 95 ? 1.227 -8.755 0.661 1.00 72.75 95 ASP A C 1
ATOM 697 O O . ASP A 1 95 ? 1.451 -8.003 1.612 1.00 72.75 95 ASP A O 1
ATOM 701 N N . LYS A 1 96 ? 0.138 -9.527 0.586 1.00 71.06 96 LYS A N 1
ATOM 702 C CA . LYS A 1 96 ? -0.877 -9.599 1.637 1.00 71.06 96 LYS A CA 1
ATOM 703 C C . LYS A 1 96 ? -0.278 -10.059 2.959 1.00 71.06 96 LYS A C 1
ATOM 705 O O . LYS A 1 96 ? -0.638 -9.518 4.000 1.00 71.06 96 LYS A O 1
ATOM 710 N N . ASP A 1 97 ? 0.593 -11.058 2.920 1.00 74.00 97 ASP A N 1
ATOM 711 C CA . ASP A 1 97 ? 1.124 -11.679 4.125 1.00 74.00 97 ASP A CA 1
ATOM 712 C C . ASP A 1 97 ? 2.136 -10.747 4.781 1.00 74.00 97 ASP A C 1
ATOM 714 O O . ASP A 1 97 ? 2.100 -10.575 5.995 1.00 74.00 97 ASP A O 1
ATOM 718 N N . ALA A 1 98 ? 2.958 -10.055 3.989 1.00 73.31 98 ALA A N 1
ATOM 719 C CA . ALA A 1 98 ? 3.834 -9.005 4.499 1.00 73.31 98 ALA A CA 1
ATOM 720 C C . ALA A 1 98 ? 3.043 -7.826 5.090 1.00 73.31 98 ALA A C 1
ATOM 722 O O . ALA A 1 98 ? 3.409 -7.324 6.151 1.00 73.31 98 ALA A O 1
ATOM 723 N N . LEU A 1 99 ? 1.943 -7.410 4.448 1.00 73.25 99 LEU A N 1
ATOM 724 C CA . LEU A 1 99 ? 1.059 -6.365 4.971 1.00 73.25 99 LEU A CA 1
ATOM 725 C C . LEU A 1 99 ? 0.437 -6.785 6.309 1.00 73.25 99 LEU A C 1
ATOM 727 O O . LEU A 1 99 ? 0.506 -6.041 7.284 1.00 73.25 99 LEU A O 1
ATOM 731 N N . LEU A 1 100 ? -0.143 -7.986 6.373 1.00 74.88 100 LEU A N 1
ATOM 732 C CA . LEU A 1 100 ? -0.744 -8.514 7.598 1.00 74.88 100 LEU A CA 1
ATOM 733 C C . LEU A 1 100 ? 0.299 -8.720 8.697 1.00 74.88 100 LEU A C 1
ATOM 735 O O . LEU A 1 100 ? 0.032 -8.395 9.850 1.00 74.88 100 LEU A O 1
ATOM 739 N N . ALA A 1 101 ? 1.491 -9.207 8.353 1.00 76.62 101 ALA A N 1
ATOM 740 C CA . ALA A 1 101 ? 2.595 -9.347 9.290 1.00 76.62 101 ALA A CA 1
ATOM 741 C C . ALA A 1 101 ? 3.044 -7.984 9.825 1.00 76.62 101 ALA A C 1
ATOM 743 O O . ALA A 1 101 ? 3.232 -7.851 11.028 1.00 76.62 101 ALA A O 1
ATOM 744 N N . ALA A 1 102 ? 3.156 -6.961 8.971 1.00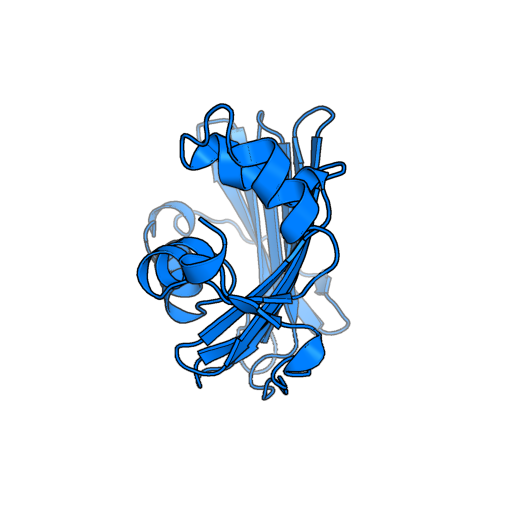 72.81 102 ALA A N 1
ATOM 745 C CA . ALA A 1 102 ? 3.483 -5.602 9.395 1.00 72.81 102 ALA A CA 1
ATOM 746 C C . ALA A 1 102 ? 2.420 -5.037 10.349 1.00 72.81 102 ALA A C 1
ATOM 748 O O . ALA A 1 102 ? 2.774 -4.459 11.375 1.00 72.81 102 ALA A O 1
ATOM 749 N N . MET A 1 103 ? 1.135 -5.274 10.061 1.00 71.00 103 MET A N 1
ATOM 750 C CA . MET A 1 103 ? 0.037 -4.909 10.959 1.00 71.00 103 MET A CA 1
ATOM 751 C C . MET A 1 103 ? 0.071 -5.704 12.272 1.00 71.00 103 MET A C 1
ATOM 753 O O . MET A 1 103 ? -0.264 -5.154 13.317 1.00 71.00 103 MET A O 1
ATOM 757 N N . ASP A 1 104 ? 0.462 -6.984 12.267 1.00 76.12 104 ASP A N 1
ATOM 758 C CA . ASP A 1 104 ? 0.513 -7.803 13.488 1.00 76.12 104 ASP A CA 1
ATOM 759 C C . ASP A 1 104 ? 1.791 -7.591 14.321 1.00 76.12 104 ASP A C 1
ATOM 761 O O . ASP A 1 104 ? 1.774 -7.902 15.514 1.00 76.12 104 ASP A O 1
ATOM 765 N N . ASN A 1 105 ? 2.857 -7.031 13.735 1.00 74.75 105 ASN A N 1
ATOM 766 C CA . ASN A 1 105 ? 4.201 -6.976 14.320 1.00 74.75 105 ASN A CA 1
ATOM 767 C C . ASN A 1 105 ? 4.271 -6.205 15.650 1.00 74.75 105 ASN A C 1
ATOM 769 O O . ASN A 1 105 ? 4.939 -6.655 16.579 1.00 74.75 105 ASN A O 1
ATOM 773 N N . ASP A 1 106 ? 3.555 -5.083 15.780 1.00 75.00 106 ASP A N 1
ATOM 774 C CA . ASP A 1 106 ? 3.440 -4.353 17.048 1.00 75.00 106 ASP A CA 1
ATOM 775 C C . ASP A 1 106 ? 2.062 -4.571 17.688 1.00 75.00 106 ASP A C 1
ATOM 777 O O . ASP A 1 106 ? 1.061 -3.926 17.375 1.00 75.00 106 ASP A O 1
ATOM 781 N N . LYS A 1 107 ? 2.003 -5.509 18.637 1.00 78.19 107 LYS A N 1
ATOM 782 C CA . LYS A 1 107 ? 0.761 -5.817 19.365 1.00 78.19 107 LYS A CA 1
ATOM 783 C C . LYS A 1 107 ? 0.409 -4.751 20.398 1.00 78.19 107 LYS A C 1
ATOM 785 O O . LYS A 1 107 ? -0.744 -4.692 20.830 1.00 78.19 107 LYS A O 1
ATOM 790 N N . SER A 1 108 ? 1.370 -3.917 20.803 1.00 77.25 108 SER A N 1
ATOM 791 C CA . SER A 1 108 ? 1.156 -2.890 21.822 1.00 77.25 108 SER A CA 1
ATOM 792 C C . SER A 1 108 ? 0.167 -1.830 21.343 1.00 77.25 108 SER A C 1
ATOM 794 O O . SER A 1 108 ? -0.601 -1.297 22.145 1.00 77.25 108 SER A O 1
ATOM 796 N N . GLU A 1 109 ? 0.093 -1.581 20.033 1.00 72.56 109 GLU A N 1
ATOM 797 C CA . GLU A 1 109 ? -0.858 -0.645 19.433 1.00 72.56 109 GLU A CA 1
ATOM 798 C C . GLU A 1 109 ? -2.315 -1.077 19.642 1.00 72.56 109 GLU A C 1
ATOM 800 O O . GLU A 1 109 ? -3.168 -0.230 19.907 1.00 72.56 109 GLU A O 1
ATOM 805 N N . ARG A 1 110 ? -2.581 -2.391 19.658 1.00 75.44 110 ARG A N 1
ATOM 806 C CA . ARG A 1 110 ? -3.916 -2.974 19.892 1.00 75.44 110 ARG A CA 1
ATOM 807 C C . ARG A 1 110 ? -4.305 -3.068 21.367 1.00 75.44 110 ARG A C 1
ATOM 809 O O . ARG A 1 110 ? -5.471 -3.290 21.687 1.00 75.44 110 ARG A O 1
ATOM 816 N N . GLN A 1 111 ? -3.355 -2.906 22.284 1.00 83.06 111 GLN A N 1
ATOM 817 C CA . GLN A 1 111 ? -3.639 -2.941 23.717 1.00 83.06 111 GLN A CA 1
ATOM 818 C C . GLN A 1 111 ? -4.137 -1.583 24.219 1.00 83.06 111 GLN A C 1
ATOM 820 O O . GLN A 1 111 ? -3.598 -0.531 23.862 1.00 83.06 111 GLN A O 1
ATOM 825 N N . GLY A 1 112 ? -5.153 -1.615 25.086 1.00 87.06 112 GLY A N 1
ATOM 826 C CA . GLY A 1 112 ? -5.716 -0.416 25.709 1.00 87.06 112 GLY A CA 1
ATOM 827 C C . GLY A 1 112 ? -6.562 0.448 24.770 1.00 87.06 112 GLY A C 1
ATOM 828 O O . GLY A 1 112 ? -6.746 1.630 25.051 1.00 87.06 112 GLY A O 1
ATOM 829 N N . MET A 1 113 ? -7.058 -0.109 23.658 1.00 91.56 113 MET A N 1
ATOM 830 C CA . MET A 1 113 ? -8.066 0.577 22.850 1.00 91.56 113 MET A CA 1
ATOM 831 C C . MET A 1 113 ? -9.392 0.646 23.617 1.00 91.56 113 MET A C 1
ATOM 833 O O . MET A 1 113 ? -9.807 -0.321 24.256 1.00 91.56 113 MET A O 1
ATOM 837 N N . THR A 1 114 ? -10.072 1.781 23.536 1.00 94.56 114 THR A N 1
ATOM 838 C CA . THR A 1 114 ? -11.405 1.993 24.093 1.00 94.56 114 THR A CA 1
ATOM 839 C C . THR A 1 114 ? -12.455 1.878 22.996 1.00 94.56 114 THR A C 1
ATOM 841 O O . THR A 1 114 ? -12.214 2.223 21.839 1.00 94.56 114 THR A O 1
ATOM 844 N N . ARG A 1 115 ? -13.645 1.382 23.344 1.00 95.69 115 ARG A N 1
ATOM 845 C CA . ARG A 1 115 ? -14.763 1.335 22.399 1.00 95.69 115 ARG A CA 1
ATOM 846 C C . ARG A 1 115 ? -15.369 2.730 22.250 1.00 95.69 115 ARG A C 1
ATOM 848 O O . ARG A 1 115 ? -15.730 3.359 23.242 1.00 95.69 115 ARG A O 1
ATOM 855 N N . GLY A 1 116 ? -15.459 3.199 21.012 1.00 95.50 116 GLY A N 1
ATOM 856 C CA . GLY A 1 116 ? -16.186 4.405 20.633 1.00 95.50 116 GLY A CA 1
ATOM 857 C C . GLY A 1 116 ? -17.662 4.118 20.354 1.00 95.50 116 GLY A C 1
ATOM 858 O O . GLY A 1 116 ? -18.166 3.023 20.600 1.00 95.50 116 GLY A O 1
ATOM 859 N N . LYS A 1 117 ? -18.366 5.111 19.808 1.00 96.81 117 LYS A N 1
ATOM 860 C CA . LYS A 1 117 ? -19.735 4.918 19.318 1.00 96.81 117 LYS A CA 1
ATOM 861 C C . LYS A 1 117 ? -19.704 4.070 18.044 1.00 96.81 117 LYS A C 1
ATOM 863 O O . LYS A 1 117 ? -18.986 4.417 17.108 1.00 96.81 117 LYS A O 1
ATOM 868 N N . ASP A 1 118 ? -20.499 3.005 18.011 1.00 97.50 118 ASP A N 1
ATOM 869 C CA . ASP A 1 118 ? -20.683 2.186 16.811 1.00 97.50 118 ASP A CA 1
ATOM 870 C C . ASP A 1 118 ? -21.208 3.035 15.637 1.00 97.50 118 ASP A C 1
ATOM 872 O O . ASP A 1 118 ? -21.877 4.059 15.818 1.00 97.50 118 ASP A O 1
ATOM 876 N N . THR A 1 119 ? -20.882 2.616 14.419 1.00 97.75 119 THR A N 1
ATOM 877 C CA . THR A 1 119 ? -21.181 3.350 13.185 1.00 97.75 119 THR A CA 1
ATOM 878 C C . THR A 1 119 ? -21.490 2.392 12.034 1.00 97.75 119 THR A C 1
ATOM 880 O O . THR A 1 119 ? -21.555 1.176 12.220 1.00 97.75 119 THR A O 1
ATOM 883 N N . GLN A 1 120 ? -21.661 2.938 10.830 1.00 96.56 120 GLN A N 1
ATOM 884 C CA . GLN A 1 120 ? -21.716 2.171 9.594 1.00 96.56 120 GLN A CA 1
ATOM 885 C C . GLN A 1 120 ? -20.607 2.590 8.631 1.00 96.56 120 GLN A C 1
ATOM 887 O O . GLN A 1 120 ? -20.415 3.776 8.365 1.00 96.56 120 GLN A O 1
ATOM 892 N N . ILE A 1 121 ? -19.902 1.607 8.073 1.00 95.25 121 ILE A N 1
ATOM 893 C CA . ILE A 1 121 ? -18.912 1.796 7.007 1.00 95.25 121 ILE A CA 1
ATOM 894 C C . ILE A 1 121 ? -19.367 0.972 5.808 1.00 95.25 121 ILE A C 1
ATOM 896 O O . ILE A 1 121 ? -19.572 -0.232 5.928 1.00 95.25 121 ILE A O 1
ATOM 900 N N . GLN A 1 122 ? -19.560 1.624 4.656 1.00 88.88 122 GLN A N 1
ATOM 901 C CA . GLN A 1 122 ? -20.034 0.973 3.422 1.00 88.88 122 GLN A CA 1
ATOM 902 C C . GLN A 1 122 ? -21.316 0.136 3.639 1.00 88.88 122 GLN A C 1
ATOM 904 O O . GLN A 1 122 ? -21.455 -0.963 3.109 1.00 88.88 122 GLN A O 1
ATOM 909 N N . GLY A 1 123 ? -22.237 0.638 4.471 1.00 92.12 123 GLY A N 1
ATOM 910 C CA . GLY A 1 123 ? -23.497 -0.036 4.804 1.00 92.12 123 GLY A CA 1
ATOM 911 C C . GLY A 1 123 ? -23.391 -1.190 5.809 1.00 92.12 123 GLY A C 1
ATOM 912 O O . GLY A 1 123 ? -24.405 -1.814 6.096 1.00 92.12 123 GLY A O 1
ATOM 913 N N . LYS A 1 124 ? -22.206 -1.478 6.364 1.00 95.19 124 LYS A N 1
ATOM 914 C CA . LYS A 1 124 ? -22.002 -2.547 7.356 1.00 95.19 124 LYS A CA 1
ATOM 915 C C . LYS A 1 124 ? -21.990 -1.999 8.777 1.00 95.19 124 LYS A C 1
ATOM 917 O O . LYS A 1 124 ? -21.300 -1.012 9.043 1.00 95.19 124 LYS A O 1
ATOM 922 N N . ASN A 1 125 ? -22.680 -2.669 9.698 1.00 97.81 125 ASN A N 1
ATOM 923 C CA . ASN A 1 125 ? -22.599 -2.353 11.125 1.00 97.81 125 ASN A CA 1
ATOM 924 C C . ASN A 1 125 ? -21.165 -2.556 11.634 1.00 97.81 125 ASN A C 1
ATOM 926 O O . ASN A 1 125 ? -20.509 -3.554 11.324 1.00 97.81 125 ASN A O 1
ATOM 930 N N . THR A 1 126 ? -20.651 -1.546 12.336 1.00 98.25 126 THR A N 1
ATOM 931 C CA . THR A 1 126 ? -19.220 -1.394 12.594 1.00 98.25 126 THR A CA 1
ATOM 932 C C . THR A 1 126 ? -18.963 -0.950 14.028 1.00 98.25 126 THR A C 1
ATOM 934 O O . THR A 1 126 ? -19.410 0.118 14.452 1.00 98.25 126 THR A O 1
ATOM 937 N N . ALA A 1 127 ? -18.173 -1.737 14.754 1.00 98.00 127 ALA A N 1
ATOM 938 C CA . ALA A 1 127 ? -17.629 -1.369 16.048 1.00 98.00 127 ALA A CA 1
ATOM 939 C C . ALA A 1 127 ? -16.407 -0.475 15.843 1.00 98.00 127 ALA A C 1
ATOM 941 O O . ALA A 1 127 ? -15.558 -0.736 14.987 1.00 98.00 127 ALA A O 1
ATOM 942 N N . VAL A 1 128 ? -16.313 0.573 16.655 1.00 97.94 128 VAL A N 1
ATOM 943 C CA . VAL A 1 128 ? -15.215 1.538 16.601 1.00 97.94 128 VAL A CA 1
ATOM 944 C C . VAL A 1 128 ? -14.322 1.337 17.819 1.00 97.94 128 VAL A C 1
ATOM 946 O O . VAL A 1 128 ? -14.792 1.412 18.952 1.00 97.94 128 VAL A O 1
ATOM 949 N N . LEU A 1 129 ? -13.034 1.098 17.594 1.00 95.69 129 LEU A N 1
ATOM 950 C CA . LEU A 1 129 ? -12.009 0.977 18.629 1.00 95.69 129 LEU A CA 1
ATOM 951 C C . LEU A 1 129 ? -11.007 2.116 18.471 1.00 95.69 129 LEU A C 1
ATOM 953 O O . LEU A 1 129 ? -10.503 2.349 17.378 1.00 95.69 129 LEU A O 1
ATOM 957 N N . GLN A 1 130 ? -10.714 2.836 19.547 1.00 94.81 130 GLN A N 1
ATOM 958 C CA . GLN A 1 130 ? -9.895 4.045 19.516 1.00 94.81 130 GLN A CA 1
ATOM 959 C C . GLN A 1 130 ? -8.780 3.986 20.542 1.00 94.81 130 GLN A C 1
ATOM 961 O O . GLN A 1 130 ? -8.943 3.461 21.638 1.00 94.81 130 GLN A O 1
ATOM 966 N N . LYS A 1 131 ? -7.640 4.577 20.210 1.00 92.19 131 LYS A N 1
ATOM 967 C CA . LYS A 1 131 ? -6.534 4.760 21.141 1.00 92.19 131 LYS A CA 1
ATOM 968 C C . LYS A 1 131 ? -5.868 6.094 20.889 1.00 92.19 131 LYS A C 1
ATOM 970 O O . LYS A 1 131 ? -5.620 6.460 19.746 1.00 92.19 131 LYS A O 1
ATOM 975 N N . LYS A 1 132 ? -5.523 6.782 21.975 1.00 90.75 132 LYS A N 1
ATOM 976 C CA . LYS A 1 132 ? -4.590 7.902 21.941 1.00 90.75 132 LYS A CA 1
ATOM 977 C C . LYS A 1 132 ? -3.248 7.433 22.494 1.00 90.75 132 LYS A C 1
ATOM 979 O O . LYS A 1 132 ? -3.189 6.947 23.621 1.00 90.75 132 LYS A O 1
ATOM 984 N N . THR A 1 133 ? -2.186 7.521 21.701 1.00 83.81 133 THR A N 1
ATOM 985 C CA . THR A 1 133 ? -0.837 7.140 22.130 1.00 83.81 133 THR A CA 1
ATOM 986 C C . THR A 1 133 ? -0.293 8.171 23.118 1.00 83.81 133 THR A C 1
ATOM 988 O O . THR A 1 133 ? -0.737 9.322 23.154 1.00 83.81 133 THR A O 1
ATOM 991 N N . ALA A 1 134 ? 0.718 7.790 23.905 1.00 81.75 134 ALA A N 1
ATOM 992 C CA . ALA A 1 134 ? 1.403 8.716 24.814 1.00 81.75 134 ALA A CA 1
ATOM 993 C C . ALA A 1 134 ? 2.042 9.912 24.077 1.00 81.75 134 ALA A C 1
ATOM 995 O O . ALA A 1 134 ? 2.232 10.973 24.662 1.00 81.75 134 ALA A O 1
ATOM 996 N N . LYS A 1 135 ? 2.331 9.756 22.777 1.00 81.81 135 LYS A N 1
ATOM 997 C CA . LYS A 1 135 ? 2.868 10.803 21.896 1.00 81.81 135 LYS A CA 1
ATOM 998 C C . LYS A 1 135 ? 1.781 11.716 21.311 1.00 81.81 135 LYS A C 1
ATOM 1000 O O . LYS A 1 135 ? 2.091 12.622 20.545 1.00 81.81 135 LYS A O 1
ATOM 1005 N N . GLY A 1 136 ? 0.514 11.494 21.669 1.00 84.69 136 GLY A N 1
ATOM 1006 C CA . GLY A 1 136 ? -0.625 12.297 21.229 1.00 84.69 136 GLY A CA 1
ATOM 1007 C C . GLY A 1 136 ? -1.226 11.881 19.884 1.00 84.69 136 GLY A C 1
ATOM 1008 O O . GLY A 1 136 ? -2.151 12.548 19.422 1.00 84.69 136 GLY A O 1
ATOM 1009 N N . GLU A 1 137 ? -0.750 10.794 19.275 1.00 89.75 137 GLU A N 1
ATOM 1010 C CA . GLU A 1 137 ? -1.327 10.244 18.044 1.00 89.75 137 GLU A CA 1
ATOM 1011 C C . GLU A 1 137 ? -2.643 9.534 18.358 1.00 89.75 137 GLU A C 1
ATOM 1013 O O . GLU A 1 137 ? -2.837 9.018 19.456 1.00 89.75 137 GLU A O 1
ATOM 1018 N N . THR A 1 138 ? -3.569 9.517 17.409 1.00 92.19 138 THR A N 1
ATOM 1019 C CA . THR A 1 138 ? -4.850 8.823 17.516 1.00 92.19 138 THR A CA 1
ATOM 1020 C C . THR A 1 138 ? -4.913 7.722 16.474 1.00 92.19 138 THR A C 1
ATOM 1022 O O . THR A 1 138 ? -4.714 7.986 15.292 1.00 92.19 138 THR A O 1
ATOM 1025 N N . LEU A 1 139 ? -5.226 6.513 16.925 1.00 92.00 139 LEU A N 1
ATOM 1026 C CA . LEU A 1 139 ? -5.494 5.339 16.107 1.00 92.00 139 LEU A CA 1
ATOM 1027 C C . LEU A 1 139 ? -6.972 4.983 16.260 1.00 92.00 139 LEU A C 1
ATOM 1029 O O . LEU A 1 139 ? -7.443 4.815 17.386 1.00 92.00 139 LEU A O 1
ATOM 1033 N N . THR A 1 140 ? -7.704 4.865 15.156 1.00 94.81 140 THR A N 1
ATOM 1034 C CA . THR A 1 140 ? -9.098 4.405 15.149 1.00 94.81 140 THR A CA 1
ATOM 1035 C C . THR A 1 140 ? -9.256 3.229 14.202 1.00 94.81 140 THR A C 1
ATOM 1037 O O . THR A 1 140 ? -9.062 3.362 12.997 1.00 94.81 140 THR A O 1
ATOM 1040 N N . LEU A 1 141 ? -9.642 2.086 14.753 1.00 94.56 141 LEU A N 1
ATOM 1041 C CA . LEU A 1 141 ? -9.914 0.857 14.031 1.00 94.56 141 LEU A CA 1
ATOM 1042 C C . LEU A 1 141 ? -11.425 0.638 13.937 1.00 94.56 141 LEU A C 1
ATOM 1044 O O . LEU A 1 141 ? -12.147 0.746 14.928 1.00 94.56 141 LEU A O 1
ATOM 1048 N N . TYR A 1 142 ? -11.890 0.299 12.744 1.00 96.81 142 TYR A N 1
ATOM 1049 C CA . TYR A 1 142 ? -13.295 0.061 12.445 1.00 96.81 142 TYR A CA 1
ATOM 1050 C C . TYR A 1 142 ? -13.457 -1.400 12.043 1.00 96.81 142 TYR A C 1
ATOM 1052 O O . TYR A 1 142 ? -12.860 -1.830 11.055 1.00 96.81 142 TYR A O 1
ATOM 1060 N N . VAL A 1 143 ? -14.241 -2.163 12.801 1.00 96.69 143 VAL A N 1
ATOM 1061 C CA . VAL A 1 143 ? -14.375 -3.619 12.638 1.00 96.69 143 VAL A CA 1
ATOM 1062 C C . VAL A 1 143 ? -15.834 -3.980 12.394 1.00 96.69 143 VAL A C 1
ATOM 1064 O O . VAL A 1 143 ? -16.713 -3.501 13.109 1.00 96.69 143 VAL A O 1
ATOM 1067 N N . ALA A 1 144 ? -16.097 -4.821 11.396 1.00 97.56 144 ALA A N 1
ATOM 1068 C CA . ALA A 1 144 ? -17.433 -5.346 11.138 1.00 97.56 144 ALA A CA 1
ATOM 1069 C C . ALA A 1 144 ? -17.969 -6.102 12.367 1.00 97.56 144 ALA A C 1
ATOM 1071 O O . ALA A 1 144 ? -17.254 -6.903 12.968 1.00 97.56 144 ALA A O 1
ATOM 1072 N N . THR A 1 145 ? -19.228 -5.860 12.735 1.00 97.00 145 THR A N 1
ATOM 1073 C CA . THR A 1 145 ? -19.895 -6.563 13.851 1.00 97.00 145 THR A CA 1
ATOM 1074 C C . THR A 1 145 ? -20.773 -7.720 13.393 1.00 97.00 145 THR A C 1
ATOM 1076 O O . THR A 1 145 ? -21.358 -8.413 14.219 1.00 97.00 145 THR A O 1
ATOM 1079 N N . GLU A 1 146 ? -20.903 -7.904 12.083 1.00 92.75 146 GLU A N 1
ATOM 1080 C CA . GLU A 1 146 ? -21.751 -8.914 11.461 1.00 92.75 146 GLU A CA 1
ATOM 1081 C C . GLU A 1 146 ? -20.906 -9.814 10.563 1.00 92.75 146 GLU A C 1
ATOM 1083 O O . GLU A 1 146 ? -20.091 -9.326 9.777 1.00 92.75 146 GLU A O 1
ATOM 1088 N N . GLY A 1 147 ? -21.130 -11.127 10.656 1.00 92.69 147 GLY A N 1
ATOM 1089 C CA . GLY A 1 147 ? -20.332 -12.119 9.940 1.00 92.69 147 GLY A CA 1
ATOM 1090 C C . GLY A 1 147 ? -18.892 -12.182 10.454 1.00 92.69 147 GLY A C 1
ATOM 1091 O O . GLY A 1 147 ? -18.651 -12.114 11.660 1.00 92.69 147 GLY A O 1
ATOM 1092 N N . ASP A 1 148 ? -17.941 -12.329 9.533 1.00 92.94 148 ASP A N 1
ATOM 1093 C CA . ASP A 1 148 ? -16.518 -12.321 9.868 1.00 92.94 148 ASP A CA 1
ATOM 1094 C C . ASP A 1 148 ? -16.074 -10.920 10.334 1.00 92.94 148 ASP A C 1
ATOM 1096 O O . ASP A 1 148 ? -16.409 -9.922 9.682 1.00 92.94 148 ASP A O 1
ATOM 1100 N N . PRO A 1 149 ? -15.266 -10.815 11.407 1.00 93.50 149 PRO A N 1
ATOM 1101 C CA . PRO A 1 149 ? -14.860 -9.545 12.009 1.00 93.50 149 PRO A CA 1
ATOM 1102 C C . PRO A 1 149 ? -13.747 -8.855 11.203 1.00 93.50 149 PRO A C 1
ATOM 1104 O O . PRO A 1 149 ? -12.638 -8.625 11.689 1.00 93.50 149 PRO A O 1
ATOM 1107 N N . TYR A 1 150 ? -14.021 -8.541 9.939 1.00 93.31 150 TYR A N 1
ATOM 1108 C CA . TYR A 1 150 ? -13.076 -7.850 9.073 1.00 93.31 150 TYR A CA 1
ATOM 1109 C C . TYR A 1 150 ? -12.845 -6.415 9.537 1.00 93.31 150 TYR A C 1
ATOM 1111 O O . TYR A 1 150 ? -13.774 -5.693 9.909 1.00 93.31 150 TYR A O 1
ATOM 1119 N N . ILE A 1 151 ? -11.591 -5.980 9.444 1.00 92.94 151 ILE A N 1
ATOM 1120 C CA . ILE A 1 151 ? -11.246 -4.563 9.519 1.00 92.94 151 ILE A CA 1
ATOM 1121 C C . ILE A 1 151 ? -11.853 -3.892 8.286 1.00 92.94 151 ILE A C 1
ATOM 1123 O O . ILE A 1 151 ? -11.668 -4.358 7.174 1.00 92.94 151 ILE A O 1
ATOM 1127 N N . LEU A 1 152 ? -12.608 -2.817 8.458 1.00 95.75 152 LEU A N 1
ATOM 1128 C CA . LEU A 1 152 ? -13.213 -2.082 7.343 1.00 95.75 152 LEU A CA 1
ATOM 1129 C C . LEU A 1 152 ? -12.455 -0.789 7.057 1.00 95.75 152 LEU A C 1
ATOM 1131 O O . LEU A 1 152 ? -12.384 -0.334 5.915 1.00 95.75 152 LEU A O 1
ATOM 1135 N N . LYS A 1 153 ? -11.885 -0.190 8.104 1.00 95.81 153 LYS A N 1
ATOM 1136 C CA . LYS A 1 153 ? -11.156 1.071 8.025 1.00 95.81 153 LYS A CA 1
ATOM 1137 C C . LYS A 1 153 ? -10.151 1.186 9.172 1.00 95.81 153 LYS A C 1
ATOM 1139 O O . LYS A 1 153 ? -10.376 0.660 10.263 1.00 95.81 153 LYS A O 1
ATOM 1144 N N . LEU A 1 154 ? -9.072 1.909 8.918 1.00 93.19 154 LEU A N 1
ATOM 1145 C CA . LEU A 1 154 ? -8.077 2.352 9.880 1.00 93.19 154 LEU A CA 1
ATOM 1146 C C . LEU A 1 154 ? -7.828 3.845 9.658 1.00 93.19 154 LEU A C 1
ATOM 1148 O O . LEU A 1 154 ? -7.499 4.245 8.546 1.00 93.19 154 LEU A O 1
ATOM 1152 N N . ASP A 1 155 ? -7.993 4.654 10.699 1.00 94.50 155 ASP A N 1
ATOM 1153 C CA . ASP A 1 155 ? -7.609 6.065 10.694 1.00 94.50 155 ASP A CA 1
ATOM 1154 C C . ASP A 1 155 ? -6.457 6.284 11.676 1.00 94.50 155 ASP A C 1
ATOM 1156 O O . ASP A 1 155 ? -6.564 5.970 12.863 1.00 94.50 155 ASP A O 1
ATOM 1160 N N . GLU A 1 156 ? -5.381 6.883 11.189 1.00 92.00 156 GLU A N 1
ATOM 1161 C CA . GLU A 1 156 ? -4.211 7.288 11.955 1.00 92.00 156 GLU A CA 1
ATOM 1162 C C . GLU A 1 156 ? -4.074 8.803 11.865 1.00 92.00 156 GLU A C 1
ATOM 1164 O O . GLU A 1 156 ? -4.089 9.384 10.780 1.00 92.00 156 GLU A O 1
ATOM 1169 N N . LYS A 1 157 ? -3.934 9.472 13.006 1.00 93.75 157 LYS A N 1
ATOM 1170 C CA . LYS A 1 157 ? -3.750 10.922 13.071 1.00 93.75 157 LYS A CA 1
ATOM 1171 C C . LYS A 1 157 ? -2.646 11.263 14.050 1.00 93.75 157 LYS A C 1
ATOM 1173 O O . LYS A 1 157 ? -2.764 10.986 15.237 1.00 93.75 157 LYS A O 1
ATOM 1178 N N . GLY A 1 158 ? -1.605 11.926 13.573 1.00 90.00 158 GLY A N 1
ATOM 1179 C CA . GLY A 1 158 ? -0.466 12.340 14.382 1.00 90.00 158 GLY A CA 1
ATOM 1180 C C . GLY A 1 158 ? 0.030 13.730 14.018 1.00 90.00 158 GLY A C 1
ATOM 1181 O O . GLY A 1 158 ? -0.523 14.416 13.161 1.00 90.00 158 GLY A O 1
ATOM 1182 N N . THR A 1 159 ? 1.125 14.139 14.651 1.00 85.25 159 THR A N 1
ATOM 1183 C CA . THR A 1 159 ? 1.808 15.406 14.335 1.00 85.25 159 THR A CA 1
ATOM 1184 C C . THR A 1 159 ? 2.426 15.410 12.937 1.00 85.25 159 THR A C 1
ATOM 1186 O O . THR A 1 159 ? 2.633 16.473 12.361 1.00 85.25 159 THR A O 1
ATOM 1189 N N . LYS A 1 160 ? 2.705 14.225 12.382 1.00 84.06 160 LYS A N 1
ATOM 1190 C CA . LYS A 1 160 ? 3.297 14.049 11.050 1.00 84.06 160 LYS A CA 1
ATOM 1191 C C . LYS A 1 160 ? 2.273 14.035 9.914 1.00 84.06 160 LYS A C 1
ATOM 1193 O O . LYS A 1 160 ? 2.678 14.137 8.762 1.00 84.06 160 LYS A O 1
ATOM 1198 N N . GLY A 1 161 ? 0.981 13.910 10.214 1.00 92.00 161 GLY A N 1
ATOM 1199 C CA . GLY A 1 161 ? -0.058 13.798 9.197 1.00 92.00 161 GLY A CA 1
ATOM 1200 C C . GLY A 1 161 ? -1.225 12.908 9.602 1.00 92.00 161 GLY A C 1
ATOM 1201 O O . GLY A 1 161 ? -1.350 12.488 10.756 1.00 92.00 161 GLY A O 1
ATOM 1202 N N . THR A 1 162 ? -2.077 12.629 8.624 1.00 94.62 162 THR A N 1
ATOM 1203 C CA . THR A 1 162 ? -3.207 11.707 8.728 1.00 94.62 162 THR A CA 1
ATOM 1204 C C . THR A 1 162 ? -3.110 10.636 7.660 1.00 94.62 162 THR A C 1
ATOM 1206 O O . THR A 1 162 ? -2.849 10.970 6.507 1.00 94.62 162 THR A O 1
ATOM 1209 N N . THR A 1 163 ? -3.392 9.391 8.024 1.00 93.50 163 THR A N 1
ATOM 1210 C CA . THR A 1 163 ? -3.569 8.281 7.087 1.00 93.50 163 THR A CA 1
ATOM 1211 C C . THR A 1 163 ? -4.939 7.665 7.311 1.00 93.50 163 THR A C 1
ATOM 1213 O O . THR A 1 163 ? -5.303 7.341 8.437 1.00 93.50 163 THR A O 1
ATOM 1216 N N . THR A 1 164 ? -5.694 7.483 6.238 1.00 95.31 164 THR A N 1
ATOM 1217 C CA . THR A 1 164 ? -6.931 6.710 6.232 1.00 95.31 164 THR A CA 1
ATOM 1218 C C . THR A 1 164 ? -6.751 5.540 5.287 1.00 95.31 164 THR A C 1
ATOM 1220 O O . THR A 1 164 ? -6.524 5.737 4.099 1.00 95.31 164 THR A O 1
ATOM 1223 N N . THR A 1 165 ? -6.921 4.329 5.800 1.00 93.75 165 THR A N 1
ATOM 1224 C CA . THR A 1 165 ? -6.855 3.091 5.027 1.00 93.75 165 THR A CA 1
ATOM 1225 C C . THR A 1 165 ? -8.195 2.378 5.107 1.00 93.75 165 THR A C 1
ATOM 1227 O O . THR A 1 165 ? -8.677 2.071 6.191 1.00 93.75 165 THR A O 1
ATOM 1230 N N . SER A 1 166 ? -8.817 2.117 3.965 1.00 95.06 166 SER A N 1
ATOM 1231 C CA . SER A 1 166 ? -10.068 1.374 3.836 1.00 95.06 166 SER A CA 1
ATOM 1232 C C . SER A 1 166 ? -9.801 -0.008 3.258 1.00 95.06 166 SER A C 1
ATOM 1234 O O . SER A 1 166 ? -8.973 -0.165 2.359 1.00 95.06 166 SER A O 1
ATOM 1236 N N . PHE A 1 167 ? -10.540 -0.994 3.752 1.00 93.75 167 PHE A N 1
ATOM 1237 C CA . PHE A 1 167 ? -10.430 -2.379 3.326 1.00 93.75 167 PHE A CA 1
ATOM 1238 C C . PHE A 1 167 ? -11.791 -2.876 2.836 1.00 93.75 167 PHE A C 1
ATOM 1240 O O . PHE A 1 167 ? -12.814 -2.701 3.500 1.00 93.75 167 PHE A O 1
ATOM 1247 N N . SER A 1 168 ? -11.811 -3.505 1.665 1.00 93.44 168 SER A N 1
ATOM 1248 C CA . SER A 1 168 ? -13.024 -4.047 1.047 1.00 93.44 168 SER A CA 1
ATOM 1249 C C . SER A 1 168 ? -12.726 -5.333 0.280 1.00 93.44 168 SER A C 1
ATOM 1251 O O . SER A 1 168 ? -11.594 -5.823 0.261 1.00 93.44 168 SER A O 1
ATOM 1253 N N . ASP A 1 169 ? -13.753 -5.910 -0.351 1.00 92.62 169 ASP A N 1
ATOM 1254 C CA . ASP A 1 169 ? -13.604 -7.016 -1.309 1.00 92.62 169 ASP A CA 1
ATOM 1255 C C . ASP A 1 169 ? -12.786 -8.196 -0.754 1.00 92.62 169 ASP A C 1
ATOM 1257 O O . ASP A 1 169 ? -11.938 -8.798 -1.428 1.00 92.62 169 ASP A O 1
ATOM 1261 N N . TYR A 1 170 ? -12.992 -8.483 0.533 1.00 90.94 170 TYR A N 1
ATOM 1262 C CA . TYR A 1 170 ? -12.419 -9.637 1.212 1.00 90.94 170 TYR A CA 1
ATOM 1263 C C . TYR A 1 170 ? -12.796 -10.920 0.470 1.00 90.94 170 TYR A C 1
ATOM 1265 O O . TYR A 1 170 ? -13.900 -11.042 -0.047 1.00 90.94 170 TYR A O 1
ATOM 1273 N N . ASN A 1 171 ? -11.854 -11.862 0.402 1.00 88.44 171 ASN A N 1
ATOM 1274 C CA . ASN A 1 171 ? -12.011 -13.173 -0.246 1.00 88.44 171 ASN A CA 1
ATOM 1275 C C . ASN A 1 171 ? -12.354 -13.159 -1.748 1.00 88.44 171 ASN A C 1
ATOM 1277 O O . ASN A 1 171 ? -12.551 -14.223 -2.329 1.00 88.44 171 ASN A O 1
ATOM 1281 N N . ASN A 1 172 ? -12.339 -11.995 -2.402 1.00 88.44 172 ASN A N 1
ATOM 1282 C CA . ASN A 1 172 ? -12.494 -11.919 -3.850 1.00 88.44 172 ASN A CA 1
ATOM 1283 C C . ASN A 1 172 ? -11.172 -12.262 -4.564 1.00 88.44 172 ASN A C 1
ATOM 1285 O O . ASN A 1 172 ? -10.114 -11.778 -4.134 1.00 88.44 172 ASN A O 1
ATOM 1289 N N . PRO A 1 173 ? -11.215 -13.061 -5.652 1.00 87.69 173 PRO A N 1
ATOM 1290 C CA . PRO A 1 173 ? -10.056 -13.293 -6.506 1.00 87.69 173 PRO A CA 1
ATOM 1291 C C . PRO A 1 173 ? -9.649 -12.001 -7.219 1.00 87.69 173 PRO A C 1
ATOM 1293 O O . PRO A 1 173 ? -10.475 -11.116 -7.452 1.00 87.69 173 PRO A O 1
ATOM 1296 N N . VAL A 1 174 ? -8.373 -11.902 -7.585 1.00 89.81 174 VAL A N 1
ATOM 1297 C CA . VAL A 1 174 ? -7.832 -10.725 -8.263 1.00 89.81 174 VAL A CA 1
ATOM 1298 C C . VAL A 1 174 ? -7.408 -11.108 -9.672 1.00 89.81 174 VAL A C 1
ATOM 1300 O O . VAL A 1 174 ? -6.463 -11.863 -9.867 1.00 89.81 174 VAL A O 1
ATOM 1303 N N . ASP A 1 175 ? -8.136 -10.583 -10.656 1.00 89.81 175 ASP A N 1
ATOM 1304 C CA . ASP A 1 175 ? -7.823 -10.791 -12.067 1.00 89.81 175 ASP A CA 1
ATOM 1305 C C . ASP A 1 175 ? -6.748 -9.801 -12.537 1.00 89.81 175 ASP A C 1
ATOM 1307 O O . ASP A 1 175 ? -6.936 -8.574 -12.507 1.00 89.81 175 ASP A O 1
ATOM 1311 N N . VAL A 1 176 ? -5.601 -10.349 -12.940 1.00 90.06 176 VAL A N 1
ATOM 1312 C CA . VAL A 1 176 ? -4.429 -9.611 -13.411 1.00 90.06 176 VAL A CA 1
ATOM 1313 C C . VAL A 1 176 ? -3.871 -10.298 -14.639 1.00 90.06 176 VAL A C 1
ATOM 1315 O O . VAL A 1 176 ? -3.481 -11.463 -14.605 1.00 90.06 176 VAL A O 1
ATOM 1318 N N . THR A 1 177 ? -3.754 -9.525 -15.710 1.00 91.12 177 THR A N 1
ATOM 1319 C CA . THR A 1 177 ? -3.145 -9.956 -16.962 1.00 91.12 177 THR A CA 1
ATOM 1320 C C . THR A 1 177 ? -1.810 -9.261 -17.174 1.00 91.12 177 THR A C 1
ATOM 1322 O O . THR A 1 177 ? -1.619 -8.087 -16.824 1.00 91.12 177 THR A O 1
ATOM 1325 N N . ALA A 1 178 ? -0.865 -10.007 -17.749 1.00 90.12 178 ALA A N 1
ATOM 1326 C CA . ALA A 1 178 ? 0.431 -9.457 -18.106 1.00 90.12 178 ALA A CA 1
ATOM 1327 C C . ALA A 1 178 ? 0.227 -8.335 -19.130 1.00 90.12 178 ALA A C 1
ATOM 1329 O O . ALA A 1 178 ? -0.649 -8.452 -19.995 1.00 90.12 178 ALA A O 1
ATOM 1330 N N . PRO A 1 179 ? 1.005 -7.247 -19.053 1.00 93.25 179 PRO A N 1
ATOM 1331 C CA . PRO A 1 179 ? 0.970 -6.251 -20.104 1.00 93.25 179 PRO A CA 1
ATOM 1332 C C . PRO A 1 179 ? 1.341 -6.859 -21.468 1.00 93.25 179 PRO A C 1
ATOM 1334 O O . PRO A 1 179 ? 2.109 -7.827 -21.514 1.00 93.25 179 PRO A O 1
ATOM 1337 N N . PRO A 1 180 ? 0.844 -6.298 -22.585 1.00 91.69 180 PRO A N 1
ATOM 1338 C CA . PRO A 1 180 ? 1.225 -6.752 -23.918 1.00 91.69 180 PRO A CA 1
ATOM 1339 C C . PRO A 1 180 ? 2.746 -6.717 -24.099 1.00 91.69 180 PRO A C 1
ATOM 1341 O O . PRO A 1 180 ? 3.381 -5.720 -23.769 1.00 91.69 180 PRO A O 1
ATOM 1344 N N . ALA A 1 181 ? 3.339 -7.773 -24.665 1.00 87.56 181 ALA A N 1
ATOM 1345 C CA . ALA A 1 181 ? 4.799 -7.902 -24.758 1.00 87.56 181 ALA A CA 1
ATOM 1346 C C . ALA A 1 181 ? 5.482 -6.720 -25.478 1.00 87.56 181 ALA A C 1
ATOM 1348 O O . ALA A 1 181 ? 6.580 -6.326 -25.097 1.00 87.56 181 ALA A O 1
ATOM 1349 N N . GLY A 1 182 ? 4.820 -6.117 -26.474 1.00 87.25 182 GLY A N 1
ATOM 1350 C CA . GLY A 1 182 ? 5.320 -4.933 -27.188 1.00 87.25 182 GLY A CA 1
ATOM 1351 C C . GLY A 1 182 ? 5.322 -3.635 -26.367 1.00 87.25 182 GLY A C 1
ATOM 1352 O O . GLY A 1 182 ? 5.950 -2.661 -26.771 1.00 87.25 182 GLY A O 1
ATOM 1353 N N . GLU A 1 183 ? 4.650 -3.614 -25.215 1.00 88.50 183 GLU A N 1
ATOM 1354 C CA . GLU A 1 183 ? 4.611 -2.479 -24.285 1.00 88.50 183 GLU A CA 1
ATOM 1355 C C . GLU A 1 183 ? 5.545 -2.664 -23.081 1.00 88.50 183 GLU A C 1
ATOM 1357 O O . GLU A 1 183 ? 5.662 -1.756 -22.250 1.00 88.50 183 GLU A O 1
ATOM 1362 N N . VAL A 1 184 ? 6.199 -3.828 -22.979 1.00 93.00 184 VAL A N 1
ATOM 1363 C CA . VAL A 1 184 ? 7.066 -4.184 -21.855 1.00 93.00 184 VAL A CA 1
ATOM 1364 C C . VAL A 1 184 ? 8.523 -3.840 -22.154 1.00 93.00 184 VAL A C 1
ATOM 1366 O O . VAL A 1 184 ? 9.101 -4.274 -23.148 1.00 93.00 184 VAL A O 1
ATOM 1369 N N . VAL A 1 185 ? 9.145 -3.108 -21.236 1.00 92.00 185 VAL A N 1
ATOM 1370 C CA . VAL A 1 185 ? 10.587 -2.883 -21.165 1.00 92.00 185 VAL A CA 1
ATOM 1371 C C . VAL A 1 185 ? 11.147 -3.698 -20.007 1.00 92.00 185 VAL A C 1
ATOM 1373 O O . VAL A 1 185 ? 10.648 -3.636 -18.886 1.00 92.00 185 VAL A O 1
ATOM 1376 N N . ASP A 1 186 ? 12.200 -4.460 -20.266 1.00 86.38 186 ASP A N 1
ATOM 1377 C CA . ASP A 1 186 ? 12.925 -5.182 -19.224 1.00 86.38 186 ASP A CA 1
ATOM 1378 C C . ASP A 1 186 ? 13.939 -4.236 -18.568 1.00 86.38 186 ASP A C 1
ATOM 1380 O O . ASP A 1 186 ? 14.876 -3.772 -19.227 1.00 86.38 186 ASP A O 1
ATOM 1384 N N . ALA A 1 187 ? 13.746 -3.932 -17.281 1.00 79.44 187 ALA A N 1
ATOM 1385 C CA . ALA A 1 187 ? 14.624 -3.025 -16.546 1.00 79.44 187 ALA A CA 1
ATOM 1386 C C . ALA A 1 187 ? 16.083 -3.502 -16.537 1.00 79.44 187 ALA A C 1
ATOM 1388 O O . ALA A 1 187 ? 16.987 -2.673 -16.635 1.00 79.44 187 ALA A O 1
ATOM 1389 N N . ALA A 1 188 ? 16.322 -4.820 -16.489 1.00 74.12 188 ALA A N 1
ATOM 1390 C CA . ALA A 1 188 ? 17.670 -5.386 -16.474 1.00 74.12 188 ALA A CA 1
ATOM 1391 C C . ALA A 1 188 ? 18.409 -5.191 -17.808 1.00 74.12 188 ALA A C 1
ATOM 1393 O O . ALA A 1 188 ? 19.635 -5.196 -17.840 1.00 74.12 188 ALA A O 1
ATOM 1394 N N . LYS A 1 189 ? 17.674 -5.004 -18.912 1.00 69.19 189 LYS A N 1
ATOM 1395 C CA . LYS A 1 189 ? 18.240 -4.770 -20.254 1.00 69.19 189 LYS A CA 1
ATOM 1396 C C . LYS A 1 189 ? 18.374 -3.289 -20.605 1.00 69.19 189 LYS A C 1
ATOM 1398 O O . LYS A 1 189 ? 18.943 -2.958 -21.642 1.00 69.19 189 LYS A O 1
ATOM 1403 N N . ALA A 1 190 ? 17.815 -2.412 -19.777 1.00 61.09 190 ALA A N 1
ATOM 1404 C CA . ALA A 1 190 ? 17.778 -0.968 -19.985 1.00 61.09 190 ALA A CA 1
ATOM 1405 C C . ALA A 1 190 ? 18.679 -0.184 -19.005 1.00 61.09 190 ALA A C 1
ATOM 1407 O O . ALA A 1 190 ? 18.644 1.050 -19.000 1.00 61.09 190 ALA A O 1
ATOM 1408 N N . ALA A 1 191 ? 19.456 -0.888 -18.174 1.00 55.84 191 ALA A N 1
ATOM 1409 C CA . ALA A 1 191 ? 20.480 -0.353 -17.269 1.00 55.84 191 ALA A CA 1
ATOM 1410 C C . ALA A 1 191 ? 21.882 -0.390 -17.906 1.00 55.84 191 ALA A C 1
ATOM 1412 O O . ALA A 1 191 ? 22.674 0.557 -17.655 1.00 55.84 191 ALA A O 1
#

Radius of gyration: 18.71 Å; chains: 1; bounding box: 47×36×53 Å

Sequence (191 aa):
MRLSSETAAGAQTSTADYALDTKGSCRGTNTLQDAKAEMRRIGPDTYIKGNAAYWTATLKQQGGGAKAQKQVAAFKDKWVKLPAAEAKAAQTGCDKDALLAAMDNDKSERQGMTRGKDTQIQGKNTAVLQKKTAKGETLTLYVATEGDPYILKLDEKGTKGTTTTSFSDYNNPVDVTAPPAGEVVDAAKAA

Foldseek 3Di:
DWKWKWWDFPPKIKIKIKDEDPQLWMWIWIDTPPWIWTWTTDRQKIKIAIALVNQLVVCVVVVNDPCSNVVSVVRHRFIEIEDNVVSVVVCCPRDPVNVVCVVVVDCVVVPPWDWDDWDDDPNFTWTWTWDQDPQRKIWIWIFGPPDDGDTAWIWIGHPRTIMIMGDDDPPPDDDGDDPDPVRYDYPVVSD

pLDDT: mean 87.01, std 9.49, range [55.84, 98.25]